Protein AF-0000000076683468 (afdb_homodimer)

InterPro domains:
  IPR004360 Glyoxalase/fosfomycin resistance/dioxygenase domain [PF00903] (12-137)
  IPR029068 Glyoxalase/Bleomycin resistance protein/Dihydroxybiphenyl dioxygenase [G3DSA:3.10.180.10] (2-140)
  IPR029068 Glyoxalase/Bleomycin resistance protein/Dihydroxybiphenyl dioxygenase [SSF54593] (5-138)

Radius of gyration: 19.58 Å; Cα contacts (8 Å, |Δi|>4): 600; chains: 2; bounding box: 45×67×46 Å

pLDDT: mean 93.03, std 8.89, range [60.34, 98.81]

Sequence (28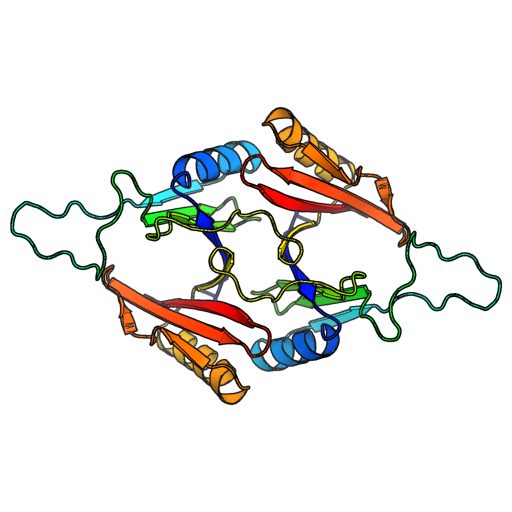0 aa):
MAKVFFPYISFRGNGRKAFAYYQSIFGGELHLQDYPEVGEGQESPFPFTPPEGALAHGLLDAGWIRITGGDGIGESLPSLESEVYSFMIQCETVAEAEELIAKFLQSGSSVKMPFMKAPWGSHYGQILDPFGIMWAFHAEMAKVFFPYISFRGNGRKAFAYYQSIFGGELHLQDYPEVGEGQESPFPFTPPEGALAHGLLDAGWIRITGGDGIGESLPSLESEVYSFMIQCETVAEAEELIAKFLQSGSSVKMPFMKAPWGSHYGQILDPFGIMWAFHAE

Nearest PDB structures (foldseek):
  2rbb-assembly1_B  TM=7.177E-01  e=6.994E-06  Paraburkholderia phytofirmans PsJN
  3bqx-assembly1_A-2  TM=6.951E-01  e=5.820E-06  Fulvimarina pelagi HTCC2506
  3e5d-assembly1_A-2  TM=7.087E-01  e=6.188E-06  Listeria monocytogenes serotype 4b str. F2365
  2p25-assembly1_A-2  TM=7.223E-01  e=1.693E-04  Enterococcus faecalis V583
  5umq-assembly1_A  TM=5.551E-01  e=2.241E-05  Streptomyces sp. CB03234

Foldseek 3Di:
DDDDDADEDAAAQCVVVVVVLVCQQLPADKDWDQQDDADDPGDGPDPADAPPNWTPKMWGPNPVHIYMYTHDRDNDDDAPADPPDAEEDEDAAPVVQVVSVVSQVVSPKDWPFDFDQDPVGWTKGWIAHPRNHIYMYTYD/DDDDDADEDAAAQCVVVVVVLVCQLLPADKDWDQQDDADDPGDGPDPADADPNWTPKMWGPNPVHIYMYTHDRDNDDDAPADPPDAEEDEDAAPVVQVVSVVSQVVSPKDWPFDFDQDPVGWTKTWIAHPRNHIYMYTYD

Secondary structure (DSSP, 8-state):
---EEEEEEEESS-HHHHHHHHHHHH-SEEEEEEPPP--TTPPPSSSS-PPTT-EEEEEEE-SS-EEEEEE-SSTTPPPS--SSEEEEEEESSHHHHHHHHHHHHHTT-EEEEEEEE-TTSSEEEEEE-TTS-EEEEEE-/---EEEEEEEESS-HHHHHHHHHHHH-SEEEEEEPPP--TTPPPSSSS-PPTT-EEEEEEE-SS-EEEEEE-S-TTPPPS--SSEEEEEEESSHHHHHHHHHHHHHTT-EEEEEEEE-TTSSEEEEEE-TTS-EEEEEE-

Structure (mmCIF, N/CA/C/O backbone):
data_AF-0000000076683468-model_v1
#
loop_
_entity.id
_entity.type
_entity.pdbx_description
1 polymer 'Glyoxalase/fosfomycin resistance/dioxygenase domain-containing protein'
#
loop_
_atom_site.group_PDB
_atom_site.id
_atom_site.type_symbol
_atom_site.label_atom_id
_atom_site.label_alt_id
_atom_site.label_comp_id
_atom_site.label_asym_id
_atom_site.label_entity_id
_atom_site.label_seq_id
_atom_site.pdbx_PDB_ins_code
_atom_site.Cartn_x
_atom_site.Cartn_y
_atom_site.Cartn_z
_atom_site.occupancy
_atom_site.B_iso_or_equiv
_atom_site.auth_seq_id
_atom_site.auth_comp_id
_atom_site.auth_asym_id
_atom_site.auth_atom_id
_atom_site.pdbx_PDB_model_num
ATOM 1 N N . MET A 1 1 ? 6.094 -2.945 -21.469 1 60.34 1 MET A N 1
ATOM 2 C CA .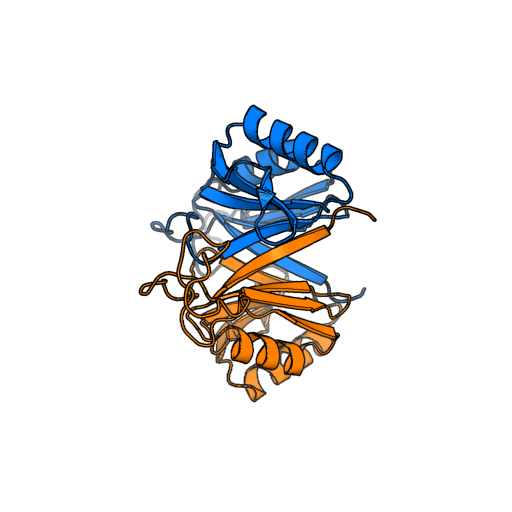 MET A 1 1 ? 5.371 -2.051 -20.578 1 60.34 1 MET A CA 1
ATOM 3 C C . MET A 1 1 ? 6.254 -1.627 -19.406 1 60.34 1 MET A C 1
ATOM 5 O O . MET A 1 1 ? 7.227 -2.309 -19.078 1 60.34 1 MET A O 1
ATOM 9 N N . ALA A 1 2 ? 6.059 -0.356 -18.859 1 81.31 2 ALA A N 1
ATOM 10 C CA . ALA A 1 2 ? 6.844 0.216 -17.766 1 81.31 2 ALA A CA 1
ATOM 11 C C . ALA A 1 2 ? 6.504 -0.451 -16.438 1 81.31 2 ALA A C 1
ATOM 13 O O . ALA A 1 2 ? 5.445 -1.07 -16.297 1 81.31 2 ALA A O 1
ATOM 14 N N . LYS A 1 3 ? 7.441 -0.639 -15.508 1 94.12 3 LYS A N 1
ATOM 15 C CA . LYS A 1 3 ? 7.215 -1.149 -14.156 1 94.12 3 LYS A CA 1
ATOM 16 C C . LYS A 1 3 ? 6.082 -0.398 -13.469 1 94.12 3 LYS A C 1
ATOM 18 O O . LYS A 1 3 ? 5.953 0.819 -13.617 1 94.12 3 LYS A O 1
ATOM 23 N N . VAL A 1 4 ? 5.262 -1.18 -12.805 1 95.5 4 VAL A N 1
ATOM 24 C CA . VAL A 1 4 ? 4.168 -0.566 -12.055 1 95.5 4 VAL A CA 1
ATOM 25 C C . VAL A 1 4 ? 4.219 -1.023 -10.602 1 95.5 4 VAL A C 1
ATOM 27 O O . VAL A 1 4 ? 4.617 -2.156 -10.312 1 95.5 4 VAL A O 1
ATOM 30 N N . PHE A 1 5 ? 3.859 -0.135 -9.727 1 97.56 5 PHE A N 1
ATOM 31 C CA . PHE A 1 5 ? 3.898 -0.34 -8.281 1 97.56 5 PHE A CA 1
ATOM 32 C C . PHE A 1 5 ? 2.508 -0.192 -7.676 1 97.56 5 PHE A C 1
ATOM 34 O O . PHE A 1 5 ? 1.803 0.778 -7.957 1 97.56 5 PHE A O 1
ATOM 41 N N . PHE A 1 6 ? 2.068 -1.197 -6.891 1 98.12 6 PHE A N 1
ATOM 42 C CA . PHE A 1 6 ? 0.775 -1.11 -6.227 1 98.12 6 PHE A CA 1
ATOM 43 C C . PHE A 1 6 ? 0.747 -1.987 -4.98 1 98.12 6 PHE A C 1
ATOM 45 O O . PHE A 1 6 ? 1.604 -2.855 -4.805 1 98.12 6 PHE A O 1
ATOM 52 N N . PRO A 1 7 ? -0.165 -1.782 -4.059 1 98.62 7 PRO A N 1
ATOM 53 C CA . PRO A 1 7 ? -0.268 -2.637 -2.875 1 98.62 7 PRO A CA 1
ATOM 54 C C . PRO A 1 7 ? -0.808 -4.027 -3.197 1 98.62 7 PRO A C 1
ATOM 56 O O . PRO A 1 7 ? -1.453 -4.219 -4.23 1 98.62 7 PRO A O 1
ATOM 59 N N . TYR A 1 8 ? -0.516 -4.895 -2.305 1 98.5 8 TYR A N 1
ATOM 60 C CA . TYR A 1 8 ? -1.101 -6.23 -2.297 1 98.5 8 TYR A CA 1
ATOM 61 C C . TYR A 1 8 ? -1.64 -6.578 -0.915 1 98.5 8 TYR A C 1
ATOM 63 O O . TYR A 1 8 ? -0.888 -6.609 0.062 1 98.5 8 TYR A O 1
ATOM 71 N N . ILE A 1 9 ? -2.904 -6.875 -0.835 1 98.25 9 ILE A N 1
ATOM 72 C CA . ILE A 1 9 ? -3.57 -7.129 0.436 1 98.25 9 ILE A CA 1
ATOM 73 C C . ILE A 1 9 ? -3.971 -8.602 0.521 1 98.25 9 ILE A C 1
ATOM 75 O O . ILE A 1 9 ? -4.566 -9.141 -0.412 1 98.25 9 ILE A O 1
ATOM 79 N N . SER A 1 10 ? -3.57 -9.219 1.597 1 96.69 10 SER A N 1
ATOM 80 C CA . SER A 1 10 ? -4.051 -10.57 1.885 1 96.69 10 SER A CA 1
ATOM 81 C C . SER A 1 10 ? -5.301 -10.539 2.754 1 96.69 10 SER A C 1
ATOM 83 O O . SER A 1 10 ? -5.219 -10.32 3.965 1 96.69 10 SER A O 1
ATOM 85 N N . PHE A 1 11 ? -6.422 -10.789 2.189 1 96.38 11 PHE A N 1
ATOM 86 C CA . PHE A 1 11 ? -7.699 -10.742 2.885 1 96.38 11 PHE A CA 1
ATOM 87 C C . PHE A 1 11 ? -7.961 -12.047 3.625 1 96.38 11 PHE A C 1
ATOM 89 O O . PHE A 1 11 ? -7.324 -13.062 3.344 1 96.38 11 PHE A O 1
ATOM 96 N N . ARG A 1 12 ? -8.891 -12 4.582 1 91.69 12 ARG A N 1
ATOM 97 C CA . ARG A 1 12 ? -9.227 -13.156 5.402 1 91.69 12 ARG A CA 1
ATOM 98 C C . ARG A 1 12 ? -10.484 -13.852 4.883 1 91.69 12 ARG A C 1
ATOM 100 O O . ARG A 1 12 ? -11.461 -13.992 5.613 1 91.69 12 ARG A O 1
ATOM 107 N N . GLY A 1 13 ? -10.383 -14.188 3.65 1 92.44 13 GLY A N 1
ATOM 108 C CA . GLY A 1 13 ? -11.461 -14.977 3.072 1 92.44 13 GLY A CA 1
ATOM 109 C C . GLY A 1 13 ? -12.57 -14.125 2.482 1 92.44 13 GLY A C 1
ATOM 110 O O . GLY A 1 13 ? -13.555 -14.648 1.954 1 92.44 13 GLY A O 1
ATOM 111 N N . ASN A 1 14 ? -12.422 -12.844 2.521 1 94.69 14 ASN A N 1
ATOM 112 C CA . ASN A 1 14 ? -13.477 -11.953 2.045 1 94.69 14 ASN A CA 1
ATOM 113 C C . ASN A 1 14 ? -12.961 -11.008 0.964 1 94.69 14 ASN A C 1
ATOM 115 O O . ASN A 1 14 ? -13.469 -9.891 0.819 1 94.69 14 ASN A O 1
ATOM 119 N N . GLY A 1 15 ? -11.953 -11.453 0.214 1 97.25 15 GLY A N 1
ATOM 120 C CA . GLY A 1 15 ? -11.359 -10.633 -0.832 1 97.25 15 GLY A CA 1
ATOM 121 C C . GLY A 1 15 ? -12.352 -10.227 -1.906 1 97.25 15 GLY A C 1
ATOM 122 O O . GLY A 1 15 ? -12.352 -9.078 -2.352 1 97.25 15 GLY A O 1
ATOM 123 N N . ARG A 1 16 ? -13.219 -11.141 -2.289 1 97.69 16 ARG A N 1
ATOM 124 C CA . ARG A 1 16 ? -14.203 -10.852 -3.33 1 97.69 16 ARG A CA 1
ATOM 125 C C . ARG A 1 16 ? -15.133 -9.719 -2.91 1 97.69 16 ARG A C 1
ATOM 127 O O . ARG A 1 16 ? -15.406 -8.805 -3.695 1 97.69 16 ARG A O 1
ATOM 134 N N . LYS A 1 17 ? -15.57 -9.82 -1.71 1 97.94 17 LYS A N 1
ATOM 135 C CA . LYS A 1 17 ? -16.438 -8.773 -1.168 1 97.94 17 LYS A CA 1
ATOM 136 C C . LYS A 1 17 ? -15.695 -7.438 -1.104 1 97.94 17 LYS A C 1
ATOM 138 O O . LYS A 1 17 ? -16.266 -6.398 -1.438 1 97.94 17 LYS A O 1
ATOM 143 N N . ALA A 1 18 ? -14.5 -7.484 -0.691 1 98.5 18 ALA A N 1
ATOM 144 C CA . ALA A 1 18 ? -13.703 -6.27 -0.573 1 98.5 18 ALA A CA 1
ATOM 145 C C . ALA A 1 18 ? -13.516 -5.598 -1.931 1 98.5 18 ALA A C 1
ATOM 147 O O . ALA A 1 18 ? -13.688 -4.379 -2.055 1 98.5 18 ALA A O 1
ATOM 148 N N . PHE A 1 19 ? -13.211 -6.379 -2.945 1 98.75 19 PHE A N 1
ATOM 149 C CA . PHE A 1 19 ? -12.977 -5.805 -4.266 1 98.75 19 PHE A CA 1
ATOM 150 C C . PHE A 1 19 ? -14.266 -5.238 -4.848 1 98.75 19 PHE A C 1
ATOM 152 O O . PHE A 1 19 ? -14.258 -4.203 -5.512 1 98.75 19 PHE A O 1
ATOM 159 N N . ALA A 1 20 ? -15.328 -5.91 -4.617 1 98.69 20 ALA A N 1
ATOM 160 C CA . ALA A 1 20 ? -16.609 -5.363 -5.055 1 98.69 20 ALA A CA 1
ATOM 161 C C . ALA A 1 20 ? -16.906 -4.031 -4.367 1 98.69 20 ALA A C 1
ATOM 163 O O . ALA A 1 20 ? -17.391 -3.09 -5.004 1 98.69 20 ALA A O 1
ATOM 164 N N . TYR A 1 21 ? -16.641 -4.016 -3.105 1 98.75 21 TYR A N 1
ATOM 165 C CA . TYR A 1 21 ? -16.766 -2.785 -2.332 1 98.75 21 TYR A CA 1
ATOM 166 C C . TYR A 1 21 ? -15.914 -1.67 -2.936 1 98.75 21 TYR A C 1
ATOM 168 O O . TYR A 1 21 ? -16.422 -0.578 -3.209 1 98.75 21 TYR A O 1
ATOM 176 N N . TYR A 1 22 ? -14.664 -1.899 -3.207 1 98.75 22 TYR A N 1
ATOM 177 C CA . TYR A 1 22 ? -13.766 -0.88 -3.742 1 98.75 22 TYR A CA 1
ATOM 178 C C . TYR A 1 22 ? -14.195 -0.46 -5.145 1 98.75 22 TYR A C 1
ATOM 180 O O . TYR A 1 22 ? -14.094 0.715 -5.504 1 98.75 22 TYR A O 1
ATOM 188 N N . GLN A 1 23 ? -14.625 -1.395 -5.934 1 98.81 23 GLN A N 1
ATOM 189 C CA . GLN A 1 23 ? -15.109 -1.042 -7.266 1 98.81 23 GLN A CA 1
ATOM 190 C C . GLN A 1 23 ? -16.312 -0.103 -7.188 1 98.81 23 GLN A C 1
ATOM 192 O O . GLN A 1 23 ? -16.453 0.792 -8.023 1 98.81 23 GLN A O 1
ATOM 197 N N . SER A 1 24 ? -17.156 -0.373 -6.25 1 98.56 24 SER A N 1
ATOM 198 C CA . SER A 1 24 ? -18.312 0.489 -6.094 1 98.56 24 SER A CA 1
ATOM 199 C C . SER A 1 24 ? -17.906 1.92 -5.762 1 98.56 24 SER A C 1
ATOM 201 O O . SER A 1 24 ? -18.641 2.867 -6.066 1 98.56 24 SER A O 1
ATOM 203 N N . ILE A 1 25 ? -16.781 2.127 -5.199 1 98.38 25 ILE A N 1
ATOM 204 C CA . ILE A 1 25 ? -16.297 3.439 -4.773 1 98.38 25 ILE A CA 1
ATOM 205 C C . ILE A 1 25 ? -15.5 4.09 -5.895 1 98.38 25 ILE A C 1
ATOM 207 O O . ILE A 1 25 ? -15.711 5.258 -6.227 1 98.38 25 ILE A O 1
ATOM 211 N N . PHE A 1 26 ? -14.602 3.295 -6.449 1 98.06 26 PHE A N 1
ATOM 212 C CA . PHE A 1 26 ? -13.594 3.881 -7.328 1 98.06 26 PHE A CA 1
ATOM 213 C C . PHE A 1 26 ? -13.969 3.676 -8.789 1 98.06 26 PHE A C 1
ATOM 215 O O . PHE A 1 26 ? -13.406 4.324 -9.68 1 98.06 26 PHE A O 1
ATOM 222 N N . GLY A 1 27 ? -14.922 2.764 -9.023 1 98.19 27 GLY A N 1
ATOM 223 C CA . GLY A 1 27 ? -15.164 2.334 -10.391 1 98.19 27 GLY A CA 1
ATOM 224 C C . GLY A 1 27 ? -14.008 1.54 -10.977 1 98.19 27 GLY A C 1
ATOM 225 O O . GLY A 1 27 ? -13.273 0.868 -10.25 1 98.19 27 GLY A O 1
ATOM 226 N N . GLY A 1 28 ? -13.953 1.471 -12.344 1 98.19 28 GLY A N 1
ATOM 227 C CA . GLY A 1 28 ? -12.836 0.827 -13.023 1 98.19 28 GLY A CA 1
ATOM 228 C C . GLY A 1 28 ? -13.117 -0.617 -13.398 1 98.19 28 GLY A C 1
ATOM 229 O O . GLY A 1 28 ? -14.258 -1.078 -13.297 1 98.19 28 GLY A O 1
ATOM 230 N N . GLU A 1 29 ? -12.008 -1.245 -13.82 1 98.62 29 GLU A N 1
ATOM 231 C CA . GLU A 1 29 ? -12.078 -2.635 -14.258 1 98.62 29 GLU A CA 1
ATOM 232 C C . GLU A 1 29 ? -11.617 -3.586 -13.156 1 98.62 29 GLU A C 1
ATOM 234 O O . GLU A 1 29 ? -10.562 -3.375 -12.547 1 98.62 29 GLU A O 1
ATOM 239 N N . LEU A 1 30 ? -12.422 -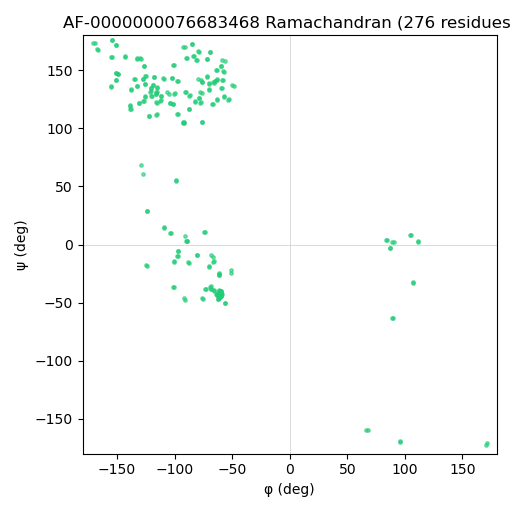4.617 -12.883 1 98.69 30 LEU A N 1
ATOM 240 C CA . LEU A 1 30 ? -12.133 -5.609 -11.852 1 98.69 30 LEU A CA 1
ATOM 241 C C . LEU A 1 30 ? -11.844 -6.973 -12.477 1 98.69 30 LEU A C 1
ATOM 243 O O . LEU A 1 30 ? -12.633 -7.477 -13.273 1 98.69 30 LEU A O 1
ATOM 247 N N . HIS A 1 31 ? -10.703 -7.484 -12.156 1 98.31 31 HIS A N 1
ATOM 248 C CA . HIS A 1 31 ? -10.312 -8.828 -12.547 1 98.31 31 HIS A CA 1
ATOM 249 C C . HIS A 1 31 ? -10.141 -9.734 -11.336 1 98.31 31 HIS A C 1
ATOM 251 O O . HIS A 1 31 ? -9.367 -9.422 -10.422 1 98.31 31 HIS A O 1
ATOM 257 N N . LEU A 1 32 ? -10.883 -10.812 -11.297 1 97.94 32 LEU A N 1
ATOM 258 C CA . LEU A 1 32 ? -10.789 -11.797 -10.219 1 97.94 32 LEU A CA 1
ATOM 259 C C . LEU A 1 32 ? -10.367 -13.156 -10.766 1 97.94 32 LEU A C 1
ATOM 261 O O . LEU A 1 32 ? -10.82 -13.57 -11.828 1 97.94 32 LEU A O 1
ATOM 265 N N . GLN A 1 33 ? -9.516 -13.742 -10.078 1 95.25 33 GLN A N 1
ATOM 266 C CA . GLN A 1 33 ? -9.055 -15.078 -10.43 1 95.25 33 GLN A CA 1
ATOM 267 C C . GLN A 1 33 ? -9.219 -16.047 -9.25 1 95.25 33 GLN A C 1
ATOM 269 O O . GLN A 1 33 ? -8.727 -15.773 -8.156 1 95.25 33 GLN A O 1
ATOM 274 N N . ASP A 1 34 ? -9.867 -17.125 -9.523 1 91.81 34 ASP A N 1
ATOM 275 C CA . ASP A 1 34 ? -10.039 -18.156 -8.508 1 91.81 34 ASP A CA 1
ATOM 276 C C . ASP A 1 34 ? -8.883 -19.156 -8.555 1 91.81 34 ASP A C 1
ATOM 278 O O . ASP A 1 34 ? -8.148 -19.219 -9.539 1 91.81 34 ASP A O 1
ATOM 282 N N . TYR A 1 35 ? -8.758 -19.828 -7.457 1 87.69 35 TYR A N 1
ATOM 283 C CA . TYR A 1 35 ? -7.859 -20.984 -7.508 1 87.69 35 TYR A CA 1
ATOM 284 C C . TYR A 1 35 ? -8.391 -22.047 -8.461 1 87.69 35 TYR A C 1
ATOM 286 O O . TYR A 1 35 ? -9.602 -22.25 -8.555 1 87.69 35 TYR A O 1
ATOM 294 N N . PRO A 1 36 ? -7.449 -22.625 -9.18 1 81.69 36 PRO A N 1
ATOM 295 C CA . PRO A 1 36 ? -7.934 -23.703 -10.055 1 81.69 36 PRO A CA 1
ATOM 296 C C . PRO A 1 36 ? -8.531 -24.875 -9.281 1 81.69 36 PRO A C 1
ATOM 298 O O . PRO A 1 36 ? -8.109 -25.156 -8.156 1 81.69 36 PRO A O 1
ATOM 301 N N . GLU A 1 37 ? -9.617 -25.375 -9.898 1 77.5 37 GLU A N 1
ATOM 302 C CA . GLU A 1 37 ? -10.195 -26.578 -9.32 1 77.5 37 GLU A CA 1
ATOM 303 C C . GLU A 1 37 ? -9.25 -27.766 -9.469 1 77.5 37 GLU A C 1
ATOM 305 O O . GLU A 1 37 ? -8.602 -27.938 -10.5 1 77.5 37 GLU A O 1
ATOM 310 N N . VAL A 1 38 ? -8.875 -28.344 -8.289 1 71.38 38 VAL A N 1
ATOM 311 C CA . VAL A 1 38 ? -8.055 -29.547 -8.336 1 71.38 38 VAL A CA 1
ATOM 312 C C . VAL A 1 38 ? -8.945 -30.781 -8.312 1 71.38 38 VAL A C 1
ATOM 314 O O . VAL A 1 38 ? -9.719 -30.984 -7.375 1 71.38 38 VAL A O 1
ATOM 317 N N . GLY A 1 39 ? -9.055 -31.375 -9.508 1 67.25 39 GLY A N 1
ATOM 318 C CA . GLY A 1 39 ? -9.859 -32.594 -9.633 1 67.25 39 GLY A CA 1
ATOM 319 C C . GLY A 1 39 ? -9.406 -33.688 -8.703 1 67.25 39 GLY A C 1
ATOM 320 O O . GLY A 1 39 ? -8.32 -33.625 -8.125 1 67.25 39 GLY A O 1
ATOM 321 N N . GLU A 1 40 ? -10.359 -34.625 -8.438 1 69.38 40 GLU A N 1
ATOM 322 C CA . GLU A 1 40 ? -10.047 -35.812 -7.648 1 69.38 40 GLU A CA 1
ATOM 323 C C . GLU A 1 40 ? -8.844 -36.562 -8.227 1 69.38 40 GLU A C 1
ATOM 325 O O . GLU A 1 40 ? -8.797 -36.844 -9.422 1 69.38 40 GLU A O 1
ATOM 330 N N . GLY A 1 41 ? -7.781 -36.781 -7.355 1 70.88 41 GLY A N 1
ATOM 331 C CA . GLY A 1 41 ? -6.613 -37.531 -7.766 1 70.88 41 GLY A CA 1
ATOM 332 C C . GLY A 1 41 ? -5.551 -36.688 -8.43 1 70.88 41 GLY A C 1
ATOM 333 O O . GLY A 1 41 ? -4.484 -37.188 -8.797 1 70.88 41 GLY A O 1
ATOM 334 N N . GLN A 1 42 ? -5.824 -35.406 -8.617 1 72.31 42 GLN A N 1
ATOM 335 C CA . GLN A 1 42 ? -4.855 -34.562 -9.273 1 72.31 42 GLN A CA 1
ATOM 336 C C . GLN A 1 42 ? -4.016 -33.781 -8.25 1 72.31 42 GLN A C 1
ATOM 338 O O . GLN A 1 42 ? -4.477 -33.531 -7.137 1 72.31 42 GLN A O 1
ATOM 343 N N . GLU A 1 43 ? -2.787 -33.688 -8.57 1 75.88 43 GLU A N 1
ATOM 344 C CA . GLU A 1 43 ? -1.898 -32.906 -7.695 1 75.88 43 GLU A CA 1
ATOM 345 C C . GLU A 1 43 ? -2.094 -31.422 -7.875 1 75.88 43 GLU A C 1
ATOM 347 O O 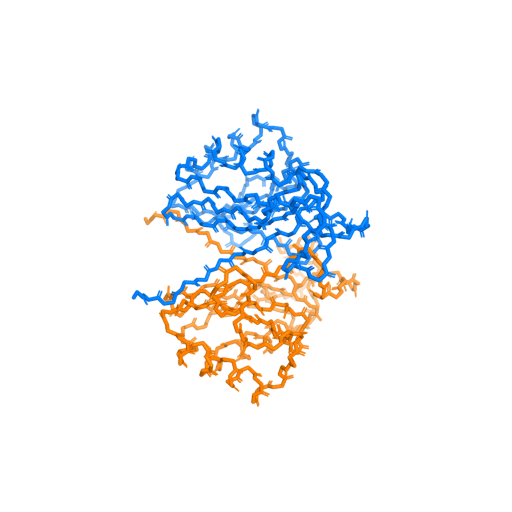. GLU A 1 43 ? -2.275 -30.938 -9 1 75.88 43 GLU A O 1
ATOM 352 N N . SER A 1 44 ? -2.26 -30.781 -6.734 1 74.56 44 SER A N 1
ATOM 353 C CA . SER A 1 44 ? -2.383 -29.328 -6.777 1 74.56 44 SER A CA 1
ATOM 354 C C . SER A 1 44 ? -1.059 -28.672 -7.156 1 74.56 44 SER A C 1
ATOM 356 O O . SER A 1 44 ? 0.002 -29.094 -6.688 1 74.56 44 SER A O 1
ATOM 358 N N . PRO A 1 45 ? -1.148 -27.75 -8.078 1 76.94 45 PRO A N 1
ATOM 359 C CA . PRO A 1 45 ? 0.072 -27 -8.398 1 76.94 45 PRO A CA 1
ATOM 360 C C . PRO A 1 45 ? 0.553 -26.125 -7.246 1 76.94 45 PRO A C 1
ATOM 362 O O . PRO A 1 45 ? 1.684 -25.641 -7.273 1 76.94 45 PRO A O 1
ATOM 365 N N . PHE A 1 46 ? -0.329 -26.047 -6.301 1 78.81 46 PHE A N 1
ATOM 366 C CA . PHE A 1 46 ? 0.015 -25.219 -5.152 1 78.81 46 PHE A CA 1
ATOM 367 C C . PHE A 1 46 ? 0.456 -26.078 -3.975 1 78.81 46 PHE A C 1
ATOM 369 O O . PHE A 1 46 ? -0.051 -27.188 -3.783 1 78.81 46 PHE A O 1
ATOM 376 N N . PRO A 1 47 ? 1.475 -25.484 -3.271 1 76.19 47 PRO A N 1
ATOM 377 C CA . PRO A 1 47 ? 1.943 -26.25 -2.113 1 76.19 47 PRO A CA 1
ATOM 378 C C . PRO A 1 47 ? 0.967 -26.203 -0.94 1 76.19 47 PRO A C 1
ATOM 380 O O . PRO A 1 47 ? 1.34 -26.516 0.191 1 76.19 47 PRO A O 1
ATOM 383 N N . PHE A 1 48 ? -0.276 -25.688 -1.164 1 76.5 48 PHE A N 1
ATOM 384 C CA . PHE A 1 48 ? -1.318 -25.594 -0.148 1 76.5 48 PHE A CA 1
ATOM 385 C C . PHE A 1 48 ? -2.688 -25.875 -0.754 1 76.5 48 PHE A C 1
ATOM 387 O O . PHE A 1 48 ? -2.836 -25.922 -1.978 1 76.5 48 PHE A O 1
ATOM 394 N N . THR A 1 49 ? -3.613 -26.203 0.174 1 78.38 49 THR A N 1
ATOM 395 C CA . THR A 1 49 ? -5.004 -26.328 -0.256 1 78.38 49 THR A CA 1
ATOM 396 C C . THR A 1 49 ? -5.773 -25.047 0.036 1 78.38 49 THR A C 1
ATOM 398 O O . THR A 1 49 ? -5.969 -24.688 1.198 1 78.38 49 THR A O 1
ATOM 401 N N . PRO A 1 50 ? -6.113 -24.453 -1.017 1 81.06 50 PRO A N 1
ATOM 402 C CA . PRO A 1 50 ? -6.883 -23.219 -0.775 1 81.06 50 PRO A CA 1
ATOM 403 C C . PRO A 1 50 ? -8.25 -23.5 -0.159 1 81.06 50 PRO A C 1
ATOM 405 O O . PRO A 1 50 ? -8.891 -24.5 -0.49 1 81.06 50 PRO A O 1
ATOM 408 N N . PRO A 1 51 ? -8.609 -22.641 0.774 1 81.81 51 PRO A N 1
ATOM 409 C CA . PRO A 1 51 ? -9.977 -22.781 1.275 1 81.81 51 PRO A CA 1
ATOM 410 C C . PRO A 1 51 ? -11.023 -22.656 0.169 1 81.81 51 PRO A C 1
ATOM 412 O O . PRO A 1 51 ? -10.789 -22 -0.841 1 81.81 51 PRO A O 1
ATOM 415 N N . GLU A 1 52 ? -12.047 -23.344 0.413 1 82.56 52 GLU A N 1
ATOM 416 C CA . GLU A 1 52 ? -13.133 -23.281 -0.562 1 82.56 52 GLU A CA 1
ATOM 417 C C . GLU A 1 52 ? -13.602 -21.844 -0.766 1 82.56 52 GLU A C 1
ATOM 419 O O . GLU A 1 52 ? -13.836 -21.125 0.203 1 82.56 52 GLU A O 1
ATOM 424 N N . GLY A 1 53 ? -13.641 -21.406 -2.047 1 88.25 53 GLY A N 1
ATOM 425 C CA . GLY A 1 53 ? -14.18 -20.094 -2.371 1 88.25 53 GLY A CA 1
ATOM 426 C C . GLY A 1 53 ? -13.172 -18.969 -2.207 1 88.25 53 GLY A C 1
ATOM 427 O O . GLY A 1 53 ? -13.484 -17.812 -2.457 1 88.25 53 GLY A O 1
ATOM 428 N N . ALA A 1 54 ? -11.969 -19.406 -1.875 1 92 54 ALA A N 1
ATOM 429 C CA . ALA A 1 54 ? -10.945 -18.391 -1.658 1 92 54 ALA A CA 1
ATOM 430 C C . ALA A 1 54 ? -10.555 -17.719 -2.971 1 92 54 ALA A C 1
ATOM 432 O O . ALA A 1 54 ? -10.43 -18.375 -4.004 1 92 54 ALA A O 1
ATOM 433 N N . LEU A 1 55 ? -10.406 -16.453 -2.908 1 95.5 55 LEU A N 1
ATOM 434 C CA . LEU A 1 55 ? -9.93 -15.664 -4.043 1 95.5 55 LEU A CA 1
ATOM 435 C C . LEU A 1 55 ? -8.422 -15.805 -4.203 1 95.5 55 LEU A C 1
ATOM 437 O O . LEU A 1 55 ? -7.664 -15.5 -3.277 1 95.5 55 LEU A O 1
ATOM 441 N N . ALA A 1 56 ? -8 -16.25 -5.367 1 94.12 56 ALA A N 1
ATOM 442 C CA . ALA A 1 56 ? -6.57 -16.422 -5.617 1 94.12 56 ALA A CA 1
ATOM 443 C C . ALA A 1 56 ? -5.902 -15.062 -5.867 1 94.12 56 ALA A C 1
ATOM 445 O O . ALA A 1 56 ? -4.828 -14.789 -5.324 1 94.12 56 ALA A O 1
ATOM 446 N N . HIS A 1 57 ? -6.555 -14.281 -6.707 1 96.62 57 HIS A N 1
ATOM 447 C CA . HIS A 1 57 ? -6 -12.977 -7.051 1 96.62 57 HIS A CA 1
ATOM 448 C C . HIS A 1 57 ? -7.098 -12.008 -7.492 1 96.62 57 HIS A C 1
ATOM 450 O O . HIS A 1 57 ? -7.992 -12.391 -8.25 1 96.62 57 HIS A O 1
ATOM 456 N N . GLY A 1 58 ? -7.016 -10.836 -7.012 1 98.31 58 GLY A N 1
ATOM 457 C CA . GLY A 1 58 ? -7.863 -9.734 -7.453 1 98.31 58 GLY A CA 1
ATOM 458 C C . GLY A 1 58 ? -7.082 -8.5 -7.852 1 98.31 58 GLY A C 1
ATOM 459 O O . GLY A 1 58 ? -6.07 -8.172 -7.227 1 98.31 58 GLY A O 1
ATOM 460 N N . LEU A 1 59 ? -7.559 -7.844 -8.875 1 98.38 59 LEU A N 1
ATOM 461 C CA . LEU A 1 59 ? -6.988 -6.59 -9.352 1 98.38 59 LEU A CA 1
ATOM 462 C C . LEU A 1 59 ? -8.086 -5.602 -9.734 1 98.38 59 LEU A C 1
ATOM 464 O O . LEU A 1 59 ? -8.914 -5.895 -10.602 1 98.38 59 LEU A O 1
ATOM 468 N N . LEU A 1 60 ? -8.172 -4.512 -9.07 1 98.75 60 LEU A N 1
ATOM 469 C CA . LEU A 1 60 ? -9.016 -3.389 -9.461 1 98.75 60 LEU A CA 1
ATOM 470 C C . LEU A 1 60 ? -8.18 -2.26 -10.055 1 98.75 60 LEU A C 1
ATOM 472 O O . LEU A 1 60 ? -7.27 -1.748 -9.398 1 98.75 60 LEU A O 1
ATOM 476 N N . ASP A 1 61 ? -8.484 -1.883 -11.273 1 98.19 61 ASP A N 1
ATOM 477 C CA . ASP A 1 61 ? -7.785 -0.794 -11.945 1 98.19 61 ASP A CA 1
ATOM 478 C C . ASP A 1 61 ? -8.758 0.302 -12.375 1 98.19 61 ASP A C 1
ATOM 480 O O . ASP A 1 61 ? -9.547 0.113 -13.305 1 98.19 61 ASP A O 1
ATOM 484 N N . ALA A 1 62 ? -8.664 1.414 -11.734 1 97.38 62 ALA A N 1
ATOM 485 C CA . ALA A 1 62 ? -9.523 2.551 -12.07 1 97.38 62 ALA A CA 1
ATOM 486 C C . ALA A 1 62 ? -8.711 3.664 -12.734 1 97.38 62 ALA A C 1
ATOM 488 O O . ALA A 1 62 ? -9.18 4.805 -12.82 1 97.38 62 ALA A O 1
ATOM 489 N N . GLY A 1 63 ? -7.484 3.367 -13.18 1 94.75 63 GLY A N 1
ATOM 490 C CA . GLY A 1 63 ? -6.605 4.344 -13.805 1 94.75 63 GLY A CA 1
ATOM 491 C C . GLY A 1 63 ? -5.727 5.078 -12.805 1 94.75 63 GLY A C 1
ATOM 492 O O . GLY A 1 63 ? -4.512 4.887 -12.789 1 94.75 63 GLY A O 1
ATOM 493 N N . TRP A 1 64 ? -6.328 5.812 -11.922 1 94.5 64 TRP A N 1
ATOM 494 C CA . TRP A 1 64 ? -5.574 6.59 -10.945 1 94.5 64 TRP A CA 1
ATOM 495 C C . TRP A 1 64 ? -5.27 5.758 -9.703 1 94.5 64 TRP A C 1
ATOM 497 O O . TRP A 1 64 ? -4.402 6.117 -8.906 1 94.5 64 TRP A O 1
ATOM 507 N N . ILE A 1 65 ? -5.98 4.625 -9.539 1 96.75 65 ILE A N 1
ATOM 508 C CA . ILE A 1 65 ? -5.785 3.73 -8.398 1 96.75 65 ILE A CA 1
ATOM 509 C C . ILE A 1 65 ? -5.812 2.279 -8.875 1 96.75 65 ILE A C 1
ATOM 511 O O . ILE A 1 65 ? -6.641 1.909 -9.711 1 96.75 65 ILE A O 1
ATOM 515 N N . ARG A 1 66 ? -4.852 1.538 -8.391 1 97.88 66 ARG A N 1
ATOM 516 C CA . ARG A 1 66 ? -4.77 0.094 -8.586 1 97.88 66 ARG A CA 1
ATOM 517 C C . ARG A 1 66 ? -4.613 -0.628 -7.25 1 97.88 66 ARG A C 1
ATOM 519 O O . ARG A 1 66 ? -3.705 -0.321 -6.473 1 97.88 66 ARG A O 1
ATOM 526 N N . ILE A 1 67 ? -5.523 -1.575 -6.934 1 98.56 67 ILE A N 1
ATOM 527 C CA . ILE A 1 67 ? -5.504 -2.389 -5.723 1 98.56 67 ILE A CA 1
ATOM 528 C C . ILE A 1 67 ? -5.434 -3.867 -6.098 1 98.56 67 ILE A C 1
ATOM 530 O O . ILE A 1 67 ? -6.164 -4.328 -6.977 1 98.56 67 ILE A O 1
ATOM 534 N N . THR A 1 68 ? -4.559 -4.562 -5.492 1 98.69 68 THR A N 1
ATOM 535 C CA . THR A 1 68 ? -4.441 -5.996 -5.734 1 98.69 68 THR A CA 1
ATOM 536 C C . THR A 1 68 ? -4.43 -6.77 -4.418 1 98.69 68 THR A C 1
ATOM 538 O O . THR A 1 68 ? -4.195 -6.191 -3.354 1 98.69 68 THR A O 1
ATOM 541 N N . GLY A 1 69 ? -4.746 -8.039 -4.551 1 97.94 69 GLY A N 1
ATOM 542 C CA . GLY A 1 69 ? -4.762 -8.906 -3.385 1 97.94 69 GLY A CA 1
ATOM 543 C C . GLY A 1 69 ? -5.352 -10.273 -3.664 1 97.94 69 GLY A C 1
ATOM 544 O O . GLY A 1 69 ? -5.566 -10.641 -4.82 1 97.94 69 GLY A O 1
ATOM 545 N N . GLY A 1 70 ? -5.547 -10.977 -2.646 1 96.38 70 GLY A N 1
ATOM 546 C CA . GLY A 1 70 ? -6.168 -12.297 -2.6 1 96.38 70 GLY A CA 1
ATOM 547 C C . GLY A 1 70 ? -6.441 -12.773 -1.187 1 96.38 70 GLY A C 1
ATOM 548 O O . GLY A 1 70 ? -6.074 -12.109 -0.217 1 96.38 70 GLY A O 1
ATOM 549 N N . ASP A 1 71 ? -7.133 -13.898 -1.124 1 94.75 71 ASP A N 1
ATOM 550 C CA . ASP A 1 71 ? -7.371 -14.469 0.198 1 94.75 71 ASP A CA 1
ATOM 551 C C . ASP A 1 71 ? -6.168 -15.273 0.673 1 94.75 71 ASP A C 1
ATOM 553 O O . ASP A 1 71 ? -5.691 -16.172 -0.034 1 94.75 71 ASP A O 1
ATOM 557 N N . GLY A 1 72 ? -5.668 -14.906 1.784 1 88.5 72 GLY A N 1
ATOM 558 C CA . GLY A 1 72 ? -4.547 -15.633 2.355 1 88.5 72 GLY A CA 1
ATOM 559 C C . GLY A 1 72 ? -4.875 -17.078 2.697 1 88.5 72 GLY A C 1
ATOM 560 O O . GLY A 1 72 ? -6.051 -17.438 2.818 1 88.5 72 GLY A O 1
ATOM 561 N N . ILE A 1 73 ? -3.947 -18.016 2.658 1 77.62 73 ILE A N 1
ATOM 562 C CA . ILE A 1 73 ? -4.172 -19.438 2.824 1 77.62 73 ILE A CA 1
ATOM 563 C C . ILE A 1 73 ? -4.035 -19.812 4.297 1 77.62 73 ILE A C 1
ATOM 565 O O . ILE A 1 73 ? -4.613 -20.812 4.746 1 77.62 73 ILE A O 1
ATOM 569 N N . GLY A 1 74 ? -3.9 -18.984 5.203 1 70.12 74 GLY A N 1
ATOM 570 C CA . GLY A 1 74 ? -3.727 -19.344 6.605 1 70.12 74 GLY A CA 1
ATOM 571 C C . GLY A 1 74 ? -4.965 -19.078 7.445 1 70.12 74 GLY A C 1
ATOM 572 O O . GLY A 1 74 ? -5.781 -18.219 7.105 1 70.12 74 GLY A O 1
ATOM 573 N N . GLU A 1 75 ? -5.398 -20.109 8.273 1 62.47 75 GLU A N 1
ATOM 574 C CA . GLU A 1 75 ? -6.582 -20.016 9.117 1 62.47 75 GLU A CA 1
ATOM 575 C C . GLU A 1 75 ? -6.562 -18.75 9.977 1 62.47 75 GLU A C 1
ATOM 577 O O . GLU A 1 75 ? -7.613 -18.219 10.328 1 62.47 75 GLU A O 1
ATOM 582 N N . SER A 1 76 ? -5.379 -18.281 10.195 1 76.19 76 SER A N 1
ATOM 583 C CA . SER A 1 76 ? -5.398 -17.203 11.164 1 76.19 76 SER A CA 1
ATOM 584 C C . SER A 1 76 ? -4.652 -15.977 10.648 1 76.19 76 SER A C 1
ATOM 586 O O . SER A 1 76 ? -3.623 -15.586 11.203 1 76.19 76 SER A O 1
ATOM 588 N N . LEU A 1 77 ? -5.223 -15.422 9.703 1 81.38 77 LEU A N 1
ATOM 589 C CA . LEU A 1 77 ? -4.629 -14.148 9.312 1 81.38 77 LEU A CA 1
ATOM 590 C C . LEU A 1 77 ? -5.07 -13.031 10.25 1 81.38 77 LEU A C 1
ATOM 592 O O . LEU A 1 77 ? -6.223 -13 10.688 1 81.38 77 LEU A O 1
ATOM 596 N N . PRO A 1 78 ? -4.113 -12.156 10.516 1 87.75 78 PRO A N 1
ATOM 597 C CA . PRO A 1 78 ? -4.492 -11.031 11.367 1 87.75 78 PRO A CA 1
ATOM 598 C C . PRO A 1 78 ? -5.445 -10.062 10.672 1 87.75 78 PRO A C 1
ATOM 600 O O . PRO A 1 78 ? -5.664 -10.164 9.469 1 87.75 78 PRO A O 1
ATOM 603 N N . SER A 1 79 ? -6.012 -9.227 11.523 1 92.06 79 SER A N 1
ATOM 604 C CA . SER A 1 79 ? -6.848 -8.141 11.023 1 92.06 79 SER A CA 1
ATOM 605 C C . SER A 1 79 ? -6.059 -7.219 10.094 1 92.06 79 SER A C 1
ATOM 607 O O . SER A 1 79 ? -4.832 -7.121 10.203 1 92.06 79 SER A O 1
ATOM 609 N N . LEU A 1 80 ? -6.832 -6.578 9.203 1 96.75 80 LEU A N 1
ATOM 610 C CA . LEU A 1 80 ? -6.199 -5.598 8.328 1 96.75 80 LEU A CA 1
ATOM 611 C C . LEU A 1 80 ? -6.008 -4.266 9.047 1 96.75 80 LEU A C 1
ATOM 613 O O . LEU A 1 80 ? -5.336 -3.369 8.531 1 96.75 80 LEU A O 1
ATOM 617 N N . GLU A 1 81 ? -6.57 -4.117 10.203 1 96.31 81 GLU A N 1
ATOM 618 C CA . GLU A 1 81 ? -6.305 -2.916 10.992 1 96.31 81 GLU A CA 1
ATOM 619 C C . GLU A 1 81 ? -4.812 -2.775 11.297 1 96.31 81 GLU A C 1
ATOM 621 O O . GLU A 1 81 ? -4.156 -3.75 11.664 1 96.31 81 GLU A O 1
ATOM 626 N N . SER A 1 82 ? -4.34 -1.569 11.102 1 96.06 82 SER A N 1
ATOM 627 C CA . SER A 1 82 ? -2.902 -1.359 11.242 1 96.06 82 SER A CA 1
ATOM 628 C C . SER A 1 82 ? -2.596 0.048 11.742 1 96.06 82 SER A C 1
ATOM 630 O O . SER A 1 82 ? -3.256 1.011 11.352 1 96.06 82 SER A O 1
ATOM 632 N N . GLU A 1 83 ? -1.577 0.128 12.484 1 93.56 83 GLU A N 1
ATOM 633 C CA . GLU A 1 83 ? -1.078 1.422 12.938 1 93.56 83 GLU A CA 1
ATOM 634 C C . GLU A 1 83 ? 0.072 1.91 12.062 1 93.56 83 GLU A C 1
ATOM 636 O O . GLU A 1 83 ? 0.533 3.043 12.203 1 93.56 83 GLU A O 1
ATOM 641 N N . VAL A 1 84 ? 0.473 1.013 11.125 1 96.31 84 VAL A N 1
ATOM 642 C CA . VAL A 1 84 ? 1.706 1.387 10.438 1 96.31 84 VAL A CA 1
ATOM 643 C C . VAL A 1 84 ? 1.472 1.418 8.93 1 96.31 84 VAL A C 1
ATOM 645 O O . VAL A 1 84 ? 2.256 2.01 8.188 1 96.31 84 VAL A O 1
ATOM 648 N N . TYR A 1 85 ? 0.42 0.784 8.5 1 97.88 85 TYR A N 1
ATOM 649 C CA . TYR A 1 85 ? 0.087 0.809 7.078 1 97.88 85 TYR A CA 1
ATOM 650 C C . TYR A 1 85 ? -1.24 1.521 6.84 1 97.88 85 TYR A C 1
ATOM 652 O O . TYR A 1 85 ? -2.223 1.265 7.543 1 97.88 85 TYR A O 1
ATOM 660 N N . SER A 1 86 ? -1.256 2.406 5.934 1 98.38 86 SER A N 1
ATOM 661 C CA . SER A 1 86 ? -2.463 3.059 5.441 1 98.38 86 SER A CA 1
ATOM 662 C C . SER A 1 86 ? -2.307 3.477 3.982 1 98.38 86 SER A C 1
ATOM 664 O O . SER A 1 86 ? -1.253 3.262 3.379 1 98.38 86 SER A O 1
ATOM 666 N N . PHE A 1 87 ? -3.373 3.904 3.404 1 98.75 87 PHE A N 1
ATOM 667 C CA . PHE A 1 87 ? -3.355 4.398 2.033 1 98.75 87 PHE A CA 1
ATOM 668 C C . PHE A 1 87 ? -3.77 5.867 1.982 1 98.75 87 PHE A C 1
ATOM 670 O O . PHE A 1 87 ? -4.668 6.289 2.715 1 98.75 87 PHE A O 1
ATOM 677 N N . MET A 1 88 ? -3.137 6.551 1.096 1 98.5 88 MET A N 1
ATOM 678 C CA . MET A 1 88 ? -3.387 7.98 0.922 1 98.5 88 MET A CA 1
ATOM 679 C C . MET A 1 88 ? -3.992 8.266 -0.448 1 98.5 88 MET A C 1
ATOM 681 O O . MET A 1 88 ? -3.562 7.691 -1.452 1 98.5 88 MET A O 1
ATOM 685 N N . ILE A 1 89 ? -4.969 9.07 -0.434 1 98.5 89 ILE A N 1
ATOM 686 C CA . ILE A 1 89 ? -5.496 9.656 -1.663 1 98.5 89 ILE A CA 1
ATOM 687 C C . ILE A 1 89 ? -5.293 11.172 -1.646 1 98.5 89 ILE A C 1
ATOM 689 O O . ILE A 1 89 ? -5.871 11.867 -0.811 1 98.5 89 ILE A O 1
ATOM 693 N N . GLN A 1 90 ? -4.449 11.617 -2.492 1 97.81 90 GLN A N 1
ATOM 694 C CA . GLN A 1 90 ? -4.27 13.047 -2.713 1 97.81 90 GLN A CA 1
ATOM 695 C C . GLN A 1 90 ? -5.25 13.562 -3.762 1 97.81 90 GLN A C 1
ATOM 697 O O . GLN A 1 90 ? -5.18 13.18 -4.93 1 97.81 90 GLN A O 1
ATOM 702 N N . CYS A 1 91 ? -6.102 14.438 -3.326 1 97.94 91 CYS A N 1
ATOM 703 C CA . CYS A 1 91 ? -7.137 14.969 -4.207 1 97.94 91 CYS A CA 1
ATOM 704 C C . CYS A 1 91 ? -6.758 16.359 -4.723 1 97.94 91 CYS A C 1
ATOM 706 O O . CYS A 1 91 ? -6 17.078 -4.07 1 97.94 91 CYS A O 1
ATOM 708 N N . GLU A 1 92 ? -7.289 16.672 -5.844 1 96.12 92 GLU A N 1
ATOM 709 C CA . GLU A 1 92 ? -7.004 17.969 -6.445 1 96.12 92 GLU A CA 1
ATOM 710 C C . GLU A 1 92 ? -7.719 19.094 -5.703 1 96.12 92 GLU A C 1
ATOM 712 O O . GLU A 1 92 ? -7.203 20.203 -5.602 1 96.12 92 GLU A O 1
ATOM 717 N N . THR A 1 93 ? -8.914 18.797 -5.285 1 96.94 93 THR A N 1
ATOM 718 C CA . THR A 1 93 ? -9.703 19.812 -4.582 1 96.94 93 THR A CA 1
ATOM 719 C C . THR A 1 93 ? -10.328 19.234 -3.318 1 96.94 93 THR A C 1
ATOM 721 O O . THR A 1 93 ? -10.461 18.016 -3.191 1 96.94 93 THR A O 1
ATOM 724 N N . VAL A 1 94 ? -10.688 20.109 -2.453 1 97.69 94 VAL A N 1
ATOM 725 C CA . VAL A 1 94 ? -11.383 19.75 -1.225 1 97.69 94 VAL A CA 1
ATOM 726 C C . VAL A 1 94 ? -12.711 19.078 -1.566 1 97.69 94 VAL A C 1
ATOM 728 O O . VAL A 1 94 ? -13.086 18.078 -0.961 1 97.69 94 VAL A O 1
ATOM 731 N N . ALA A 1 95 ? -13.398 19.625 -2.561 1 97.62 95 ALA A N 1
ATOM 732 C CA . ALA A 1 95 ? -14.695 19.094 -2.971 1 97.62 95 ALA A CA 1
ATOM 733 C C . ALA A 1 95 ? -14.555 17.656 -3.463 1 97.62 95 ALA A C 1
ATOM 735 O O . ALA A 1 95 ? -15.406 16.797 -3.166 1 97.62 95 ALA A O 1
ATOM 736 N N . GLU A 1 96 ? -13.539 17.375 -4.203 1 97.62 96 GLU A N 1
ATOM 737 C CA . GLU A 1 96 ? -13.281 16.031 -4.691 1 97.62 96 GLU A CA 1
ATOM 738 C C . GLU A 1 96 ? -13.07 15.055 -3.539 1 97.62 96 GLU A C 1
ATOM 740 O O . GLU A 1 96 ? -13.602 13.938 -3.557 1 97.62 96 GLU A O 1
ATOM 745 N N . ALA A 1 97 ? -12.297 15.461 -2.578 1 98.38 97 ALA A N 1
ATOM 746 C CA . ALA A 1 97 ? -12.055 14.625 -1.402 1 98.38 97 ALA A CA 1
ATOM 747 C C . ALA A 1 97 ? -13.352 14.359 -0.643 1 98.38 97 ALA A C 1
ATOM 749 O O . ALA A 1 97 ? -13.625 13.227 -0.244 1 98.38 97 ALA A O 1
ATOM 750 N N . GLU A 1 98 ? -14.086 15.383 -0.458 1 98.19 98 GLU A N 1
ATOM 751 C CA . GLU A 1 98 ? -15.336 15.258 0.277 1 98.19 98 GLU A CA 1
ATOM 752 C C . GLU A 1 98 ? -16.297 14.297 -0.426 1 98.19 98 GLU A C 1
ATOM 754 O O . GLU A 1 98 ? -17 13.523 0.227 1 98.19 98 GLU A O 1
ATOM 759 N N . GLU A 1 99 ? -16.328 14.367 -1.7 1 97.88 99 GLU A N 1
ATOM 760 C CA . GLU A 1 99 ? -17.172 13.453 -2.469 1 97.88 99 GLU A CA 1
ATOM 761 C C . GLU A 1 99 ? -16.75 12.008 -2.273 1 97.88 99 GLU A C 1
ATOM 763 O O . GLU A 1 99 ? -17.578 11.125 -2.086 1 97.88 99 GLU A O 1
ATOM 768 N N . LEU A 1 100 ? -15.477 11.805 -2.381 1 98.25 100 LEU A N 1
ATOM 769 C CA . LEU A 1 100 ? -14.961 10.453 -2.207 1 98.25 100 LEU A CA 1
ATOM 770 C C . LEU A 1 100 ? -15.219 9.953 -0.791 1 98.25 100 LEU A C 1
ATOM 772 O O . LEU A 1 100 ? -15.633 8.805 -0.598 1 98.25 100 LEU A O 1
ATOM 776 N N . ILE A 1 101 ? -14.992 10.789 0.158 1 98.69 101 ILE A N 1
ATOM 777 C CA . ILE A 1 101 ? -15.234 10.453 1.557 1 98.69 101 ILE A CA 1
ATOM 778 C C . ILE A 1 101 ? -16.703 10.102 1.757 1 98.69 101 ILE A C 1
ATOM 780 O O . ILE A 1 101 ? -17.031 9.141 2.451 1 98.69 101 ILE A O 1
ATOM 784 N N . ALA A 1 102 ? -17.594 10.844 1.145 1 98.69 102 ALA A N 1
ATOM 785 C CA . ALA A 1 102 ? -19.016 10.57 1.238 1 98.69 102 ALA A CA 1
ATOM 786 C C . ALA A 1 102 ? -19.344 9.172 0.712 1 98.69 102 ALA A C 1
ATOM 788 O O . ALA A 1 102 ? -20.172 8.461 1.299 1 98.69 102 ALA A O 1
ATOM 789 N N . LYS A 1 103 ? -18.766 8.789 -0.354 1 98.56 103 LYS A N 1
ATOM 790 C CA . LYS A 1 103 ? -18.969 7.453 -0.899 1 98.56 103 LYS A CA 1
ATOM 791 C C . LYS A 1 103 ? -18.547 6.379 0.094 1 98.56 103 LYS A C 1
ATOM 793 O O . LYS A 1 103 ? -19.234 5.383 0.281 1 98.56 103 LYS A O 1
ATOM 798 N N . PHE A 1 104 ? -17.375 6.605 0.709 1 98.81 104 PHE A N 1
ATOM 799 C CA . PHE A 1 104 ? -16.891 5.664 1.714 1 98.81 104 PHE A CA 1
ATOM 800 C C . PHE A 1 104 ? -17.875 5.551 2.867 1 98.81 104 PHE A C 1
ATOM 802 O O . PHE A 1 104 ? -18.203 4.445 3.311 1 98.81 104 PHE A O 1
ATOM 809 N N . LEU A 1 105 ? -18.359 6.668 3.312 1 98.62 105 LEU A N 1
ATOM 810 C CA . LEU A 1 105 ? -19.234 6.688 4.473 1 98.62 105 LEU A CA 1
ATOM 811 C C . LEU A 1 105 ? -20.578 6.055 4.141 1 98.62 105 LEU A C 1
ATOM 813 O O . LEU A 1 105 ? -21.156 5.324 4.957 1 98.62 105 LEU A O 1
ATOM 817 N N . GLN A 1 106 ? -21.062 6.258 2.939 1 98.38 106 GLN A N 1
ATOM 818 C CA . GLN A 1 106 ? -22.328 5.68 2.492 1 98.38 106 GLN A CA 1
ATOM 819 C C . GLN A 1 106 ? -22.203 4.168 2.32 1 98.38 106 GLN A C 1
ATOM 821 O O . GLN A 1 106 ? -23.219 3.463 2.299 1 98.38 106 GLN A O 1
ATOM 826 N N . SER A 1 107 ? -21 3.748 2.217 1 97.88 107 SER A N 1
ATOM 827 C CA . SER A 1 107 ? -20.781 2.33 1.961 1 97.88 107 SER A CA 1
ATOM 828 C C . SER A 1 107 ? -20.328 1.604 3.227 1 97.88 107 SER A C 1
ATOM 830 O O . SER A 1 107 ? -19.75 0.519 3.156 1 97.88 107 SER A O 1
ATOM 832 N N . GLY A 1 108 ? -20.391 2.252 4.383 1 98.31 108 GLY A N 1
ATOM 833 C CA . GLY A 1 108 ? -20.219 1.53 5.633 1 98.31 108 GLY A CA 1
ATOM 834 C C . GLY A 1 108 ? -18.938 1.866 6.352 1 98.31 108 GLY A C 1
ATOM 835 O O . GLY A 1 108 ? -18.641 1.302 7.406 1 98.31 108 GLY A O 1
ATOM 836 N N . SER A 1 109 ? -18.172 2.775 5.809 1 98.69 109 SER A N 1
ATOM 837 C CA . SER A 1 109 ? -16.938 3.188 6.465 1 98.69 109 SER A CA 1
ATOM 838 C C . SER A 1 109 ? -17.219 4.164 7.602 1 98.69 109 SER A C 1
ATOM 840 O O . SER A 1 109 ? -18.344 4.668 7.738 1 98.69 109 SER A O 1
ATOM 842 N N . SER A 1 110 ? -16.172 4.359 8.445 1 98.62 110 SER A N 1
ATOM 843 C CA . SER A 1 110 ? -16.328 5.277 9.57 1 98.62 110 SER A CA 1
ATOM 844 C C . SER A 1 110 ? -15.219 6.328 9.57 1 98.62 110 SER A C 1
ATOM 846 O O . SER A 1 110 ? -14.109 6.07 9.102 1 98.62 110 SER A O 1
ATOM 848 N N . VAL A 1 111 ? -15.523 7.465 10.148 1 98.56 111 VAL A N 1
ATOM 849 C CA . VAL A 1 111 ? -14.555 8.555 10.258 1 98.56 111 VAL A CA 1
ATOM 850 C C . VAL A 1 111 ? -13.594 8.266 11.414 1 98.56 111 VAL A C 1
ATOM 852 O O . VAL A 1 111 ? -14.031 7.984 12.531 1 98.56 111 VAL A O 1
ATOM 855 N N . LYS A 1 112 ? -12.367 8.289 11.172 1 98 112 LYS A N 1
ATOM 856 C CA . LYS A 1 112 ? -11.352 8.18 12.219 1 98 112 LYS A CA 1
ATOM 857 C C . LYS A 1 112 ? -10.766 9.547 12.555 1 98 112 LYS A C 1
ATOM 859 O O . LYS A 1 112 ? -10.43 9.82 13.703 1 98 112 LYS A O 1
ATOM 864 N N . MET A 1 113 ? -10.609 10.383 11.555 1 96.88 113 MET A N 1
ATOM 865 C CA . MET A 1 113 ? -10.211 11.781 11.664 1 96.88 113 MET A CA 1
ATOM 866 C C . MET A 1 113 ? -11.023 12.656 10.711 1 96.88 113 MET A C 1
ATOM 868 O O . MET A 1 113 ? -11 12.445 9.5 1 96.88 113 MET A O 1
ATOM 872 N N . PRO A 1 114 ? -11.727 13.578 11.289 1 97.88 114 PRO A N 1
ATOM 873 C CA . PRO A 1 114 ? -12.547 14.422 10.414 1 97.88 114 PRO A CA 1
ATOM 874 C C . PRO A 1 114 ? -11.719 15.156 9.359 1 97.88 114 PRO A C 1
ATOM 876 O O . PRO A 1 114 ? -10.602 15.602 9.648 1 97.88 114 PRO A O 1
ATOM 879 N N . PHE A 1 115 ? -12.305 15.234 8.164 1 98.44 115 PHE A N 1
ATOM 880 C CA . PHE A 1 115 ? -11.648 15.961 7.074 1 98.44 115 PHE A CA 1
ATOM 881 C C . PHE A 1 115 ? -11.789 17.469 7.266 1 98.44 115 PHE A C 1
ATOM 883 O O . PHE A 1 115 ? -12.867 18.031 7.039 1 98.44 115 PHE A O 1
ATOM 890 N N . MET A 1 116 ? -10.727 18.078 7.66 1 97.31 116 MET A N 1
ATOM 891 C CA . MET A 1 116 ? -10.688 19.516 7.961 1 97.31 116 MET A CA 1
ATOM 892 C C . MET A 1 116 ? -9.281 20.078 7.785 1 97.31 116 MET A C 1
ATOM 894 O O . MET A 1 116 ? -8.344 19.328 7.484 1 97.31 116 MET A O 1
ATOM 898 N N . LYS A 1 117 ? -9.156 21.359 7.953 1 95.5 117 LYS A N 1
ATOM 899 C CA . LYS A 1 117 ? -7.84 21.984 7.855 1 95.5 117 LYS A CA 1
ATOM 900 C C . LYS A 1 117 ? -6.902 21.469 8.938 1 95.5 117 LYS A C 1
ATOM 902 O O . LYS A 1 117 ? -7.234 21.5 10.125 1 95.5 117 LYS A O 1
ATOM 907 N N . ALA A 1 118 ? -5.781 20.953 8.508 1 92.31 118 ALA A N 1
ATOM 908 C CA . ALA A 1 118 ? -4.785 20.391 9.414 1 92.31 118 ALA A CA 1
ATOM 909 C C . ALA A 1 118 ? -3.766 21.438 9.836 1 92.31 118 ALA A C 1
ATOM 911 O O . ALA A 1 118 ? -3.705 22.516 9.258 1 92.31 118 ALA A O 1
ATOM 912 N N . PRO A 1 119 ? -2.955 21.125 10.789 1 85.38 119 PRO A N 1
ATOM 913 C CA . PRO A 1 119 ? -1.973 22.078 11.297 1 85.38 119 PRO A CA 1
ATOM 914 C C . PRO A 1 119 ? -0.97 22.516 10.227 1 85.38 119 PRO A C 1
ATOM 916 O O . PRO A 1 119 ? -0.4 23.609 10.32 1 85.38 119 PRO A O 1
ATOM 919 N N . TRP A 1 120 ? -0.77 21.719 9.297 1 86.81 120 TRP A N 1
ATOM 920 C CA . TRP A 1 120 ? 0.205 22.047 8.266 1 86.81 120 TRP A CA 1
ATOM 921 C C . TRP A 1 120 ? -0.453 22.797 7.113 1 86.81 120 TRP A C 1
ATOM 923 O O . TRP A 1 120 ? 0.187 23.078 6.098 1 86.81 120 TRP A O 1
ATOM 933 N N . GLY A 1 121 ? -1.789 23.141 7.172 1 89.81 121 GLY A N 1
ATOM 934 C CA . GLY A 1 121 ? -2.449 24.047 6.254 1 89.81 121 GLY A CA 1
ATOM 935 C C . GLY A 1 121 ? -3.371 23.344 5.273 1 89.81 121 GLY A C 1
ATOM 936 O O . GLY A 1 121 ? -4.387 23.906 4.859 1 89.81 121 GLY A O 1
ATOM 937 N N . SER A 1 122 ? -3.076 22.156 4.875 1 94.75 122 SER A N 1
ATOM 938 C CA . SER A 1 122 ? -3.916 21.406 3.939 1 94.75 122 SER A CA 1
ATOM 939 C C . SER A 1 122 ? -5.09 20.75 4.652 1 94.75 122 SER A C 1
ATOM 941 O O . SER A 1 122 ? -5.105 20.656 5.883 1 94.75 122 SER A O 1
ATOM 943 N N . HIS A 1 123 ? -6.121 20.422 3.932 1 97.94 123 HIS A N 1
ATOM 944 C CA . HIS A 1 123 ? -7.188 19.594 4.48 1 97.94 123 HIS A CA 1
ATOM 945 C C . HIS A 1 123 ? -6.766 18.125 4.551 1 97.94 123 HIS A C 1
ATOM 947 O O . HIS A 1 123 ? -6.102 17.625 3.639 1 97.94 123 HIS A O 1
ATOM 953 N N . TYR A 1 124 ? -7.156 17.562 5.613 1 97.88 124 TYR A N 1
ATOM 954 C CA . TYR A 1 124 ? -6.754 16.188 5.855 1 97.88 124 TYR A CA 1
ATOM 955 C C . TYR A 1 124 ? -7.789 15.461 6.703 1 97.88 124 TYR A C 1
ATOM 957 O O . TYR A 1 124 ? -8.422 16.062 7.574 1 97.88 124 TYR A O 1
ATOM 965 N N . GLY A 1 125 ? -7.945 14.164 6.473 1 98.25 125 GLY A N 1
ATOM 966 C CA . GLY A 1 125 ? -8.812 13.305 7.258 1 98.25 125 GLY A CA 1
ATOM 967 C C . GLY A 1 125 ? -8.586 11.828 7 1 98.25 125 GLY A C 1
ATOM 968 O O . GLY A 1 125 ? -7.852 11.453 6.082 1 98.25 125 GLY A O 1
ATOM 969 N N . GLN A 1 126 ? -9.18 11.023 7.867 1 98.56 126 GLN A N 1
ATOM 970 C CA . GLN A 1 126 ? -8.992 9.586 7.75 1 98.56 126 GLN A CA 1
ATOM 971 C C . GLN A 1 126 ? -10.312 8.836 7.91 1 98.56 126 GLN A C 1
ATOM 973 O O . GLN A 1 126 ? -11.148 9.219 8.727 1 98.56 126 GLN A O 1
ATOM 978 N N . ILE A 1 127 ? -10.398 7.812 7.113 1 98.69 127 ILE A N 1
ATOM 979 C CA . ILE A 1 127 ? -11.547 6.918 7.125 1 98.69 127 ILE A CA 1
ATOM 980 C C . ILE A 1 127 ? -11.078 5.477 7.32 1 98.69 127 ILE A C 1
ATOM 982 O O . ILE A 1 127 ? -10.062 5.07 6.762 1 98.69 127 ILE A O 1
ATOM 986 N N . LEU A 1 128 ? -11.781 4.738 8.125 1 98.81 128 LEU A N 1
ATOM 987 C CA . LEU A 1 128 ? -11.594 3.297 8.266 1 98.81 128 LEU A CA 1
ATOM 988 C C . LEU A 1 128 ? -12.672 2.531 7.5 1 98.81 128 LEU A C 1
ATOM 990 O O . LEU A 1 128 ? -13.859 2.676 7.781 1 98.81 128 LEU A O 1
ATOM 994 N N . ASP A 1 129 ? -12.266 1.73 6.574 1 98.69 129 ASP A N 1
ATOM 995 C CA . ASP A 1 129 ? -13.281 1.036 5.785 1 98.69 129 ASP A CA 1
ATOM 996 C C . ASP A 1 129 ? -13.75 -0.238 6.488 1 98.69 129 ASP A C 1
ATOM 998 O O . ASP A 1 129 ? -13.211 -0.607 7.535 1 98.69 129 ASP A O 1
ATOM 1002 N N . PRO A 1 130 ? -14.781 -0.946 6.012 1 98.38 130 PRO A N 1
ATOM 1003 C CA . PRO A 1 130 ? -15.391 -2.068 6.73 1 98.38 130 PRO A CA 1
ATOM 1004 C C . PRO A 1 130 ? -14.445 -3.258 6.871 1 98.38 130 PRO A C 1
ATOM 1006 O O . PRO A 1 130 ? -14.719 -4.184 7.645 1 98.38 130 PRO A O 1
ATOM 1009 N N . PHE A 1 131 ? -13.383 -3.279 6.129 1 98.19 131 PHE A N 1
ATOM 1010 C CA . PHE A 1 131 ? -12.461 -4.406 6.137 1 98.19 131 PHE A CA 1
ATOM 1011 C C . PHE A 1 131 ? -11.273 -4.129 7.055 1 98.19 131 PHE A C 1
ATOM 1013 O O . PHE A 1 131 ? -10.438 -5.008 7.285 1 98.19 131 PHE A O 1
ATOM 1020 N N . GLY A 1 132 ? -11.172 -2.855 7.527 1 98.19 132 GLY A N 1
ATOM 1021 C CA . GLY A 1 132 ? -10.141 -2.508 8.484 1 98.19 132 GLY A CA 1
ATOM 1022 C C . GLY A 1 132 ? -9 -1.717 7.871 1 98.19 132 GLY A C 1
ATOM 1023 O O . GLY A 1 132 ? -7.984 -1.467 8.523 1 98.19 132 GLY A O 1
ATOM 1024 N N . ILE A 1 133 ? -9.125 -1.312 6.699 1 98.69 133 ILE A N 1
ATOM 1025 C CA . ILE A 1 133 ? -8.062 -0.563 6.031 1 98.69 133 ILE A CA 1
ATOM 1026 C C . ILE A 1 133 ? -8.266 0.933 6.262 1 98.69 133 ILE A C 1
ATOM 1028 O O . ILE A 1 133 ? -9.375 1.45 6.102 1 98.69 133 ILE A O 1
ATOM 1032 N N . MET A 1 134 ? -7.207 1.573 6.664 1 98.75 134 MET A N 1
ATOM 1033 C CA . MET A 1 134 ? -7.215 3.014 6.898 1 98.75 134 MET A CA 1
ATOM 1034 C C . MET A 1 134 ? -6.914 3.777 5.613 1 98.75 134 MET A C 1
ATOM 1036 O O . MET A 1 134 ? -5.914 3.506 4.945 1 98.75 134 MET A O 1
ATOM 1040 N N . TRP A 1 135 ? -7.777 4.727 5.305 1 98.81 135 TRP A N 1
ATOM 1041 C CA . TRP A 1 135 ? -7.617 5.621 4.164 1 98.81 135 TRP A CA 1
ATOM 1042 C C . TRP A 1 135 ? -7.457 7.066 4.625 1 98.81 135 TRP A C 1
ATOM 1044 O O . TRP A 1 135 ? -8.234 7.551 5.449 1 98.81 135 TRP A O 1
ATOM 1054 N N . ALA A 1 136 ? -6.48 7.672 4.133 1 98.62 136 ALA A N 1
ATOM 1055 C CA . ALA A 1 136 ? -6.285 9.094 4.402 1 98.62 136 ALA A CA 1
ATOM 1056 C C . ALA A 1 136 ? -6.551 9.93 3.154 1 98.62 136 ALA A C 1
ATOM 1058 O O . ALA A 1 136 ? -6.223 9.516 2.041 1 98.62 136 ALA A O 1
ATOM 1059 N N . PHE A 1 137 ? -7.125 11.055 3.344 1 98.62 137 PHE A N 1
ATOM 1060 C CA . PHE A 1 137 ? -7.453 11.984 2.271 1 98.62 137 PHE A CA 1
ATOM 1061 C C . PHE A 1 137 ? -6.762 13.328 2.486 1 98.62 137 PHE A C 1
ATOM 1063 O O . PHE A 1 137 ? -6.734 13.844 3.604 1 98.62 137 PHE A O 1
ATOM 1070 N N . HIS A 1 138 ? -6.211 13.797 1.438 1 98.12 138 HIS A N 1
ATOM 1071 C CA . HIS A 1 138 ? -5.48 15.062 1.469 1 98.12 138 HIS A CA 1
ATOM 1072 C C . HIS A 1 138 ? -5.883 15.961 0.304 1 98.12 138 HIS A C 1
ATOM 1074 O O . HIS A 1 138 ? -6.027 15.492 -0.827 1 98.12 138 HIS A O 1
ATOM 1080 N N . ALA A 1 139 ? -6.086 17.219 0.578 1 97.69 139 ALA A N 1
ATOM 1081 C CA . ALA A 1 139 ? -6.363 18.219 -0.451 1 97.69 139 ALA A CA 1
ATOM 1082 C C . ALA A 1 139 ? -5.875 19.609 -0.021 1 97.69 139 ALA A C 1
ATOM 1084 O O . ALA A 1 139 ? -5.996 19.969 1.149 1 97.69 139 ALA A O 1
ATOM 1085 N N . GLU A 1 140 ? -5.34 20.359 -0.95 1 91.94 140 GLU A N 1
ATOM 1086 C CA . GLU A 1 140 ? -4.879 21.719 -0.658 1 91.94 140 GLU A CA 1
ATOM 1087 C C . GLU A 1 140 ? -6.012 22.734 -0.809 1 91.94 140 GLU A C 1
ATOM 1089 O O . GLU A 1 140 ? -6.926 22.531 -1.616 1 91.94 140 GLU A O 1
ATOM 1094 N N . MET B 1 1 ? -4.887 19.031 -10.859 1 60.59 1 MET B N 1
ATOM 1095 C CA . MET B 1 1 ? -4.184 17.766 -10.992 1 60.59 1 MET B CA 1
ATOM 1096 C C . MET B 1 1 ? -5.102 16.594 -10.641 1 60.59 1 MET B C 1
ATOM 1098 O O . MET B 1 1 ? -6.098 16.781 -9.938 1 60.59 1 MET B O 1
ATOM 1102 N N . ALA B 1 2 ? -4.938 15.375 -11.305 1 81.75 2 ALA B N 1
ATOM 1103 C CA . ALA B 1 2 ? -5.754 14.18 -11.117 1 81.75 2 ALA B CA 1
ATOM 1104 C C . ALA B 1 2 ? -5.469 13.531 -9.766 1 81.75 2 ALA B C 1
ATOM 1106 O O . ALA B 1 2 ? -4.422 13.773 -9.156 1 81.75 2 ALA B O 1
ATOM 1107 N N . LYS B 1 3 ? -6.441 12.953 -9.078 1 94.31 3 LYS B N 1
ATOM 1108 C CA . LYS B 1 3 ? -6.27 12.195 -7.844 1 94.31 3 LYS B CA 1
ATOM 1109 C C . LYS B 1 3 ? -5.145 11.164 -7.984 1 94.31 3 LYS B C 1
ATOM 1111 O O . LYS B 1 3 ? -5.004 10.531 -9.031 1 94.31 3 LYS B O 1
ATOM 1116 N N . VAL B 1 4 ? -4.344 11.102 -6.934 1 95.56 4 VAL B N 1
ATOM 1117 C CA . VAL B 1 4 ? -3.271 10.117 -6.93 1 95.56 4 VAL B CA 1
ATOM 1118 C C . VAL B 1 4 ? -3.377 9.242 -5.684 1 95.56 4 VAL B C 1
ATOM 1120 O O . VAL B 1 4 ? -3.795 9.711 -4.621 1 95.56 4 VAL B O 1
ATOM 1123 N N . PHE B 1 5 ? -3.031 7.996 -5.844 1 97.56 5 PHE B N 1
ATOM 1124 C CA . PHE B 1 5 ? -3.117 6.977 -4.805 1 97.56 5 PHE B CA 1
ATOM 1125 C C . PHE B 1 5 ? -1.744 6.391 -4.508 1 97.56 5 PHE B C 1
ATOM 1127 O O . PHE B 1 5 ? -1.014 6.012 -5.426 1 97.56 5 PHE B O 1
ATOM 1134 N N . PHE B 1 6 ? -1.34 6.375 -3.219 1 98.12 6 PHE B N 1
ATOM 1135 C CA . PHE B 1 6 ? -0.066 5.773 -2.842 1 98.12 6 PHE B CA 1
ATOM 1136 C C . PHE B 1 6 ? -0.092 5.316 -1.389 1 98.12 6 PHE B C 1
ATOM 1138 O O . PHE B 1 6 ? -0.968 5.723 -0.621 1 98.12 6 PHE B O 1
ATOM 1145 N N . PRO B 1 7 ? 0.792 4.445 -0.967 1 98.62 7 PRO B N 1
ATOM 1146 C CA . PRO B 1 7 ? 0.845 4.023 0.434 1 98.62 7 PRO B CA 1
ATOM 1147 C C . PRO B 1 7 ? 1.376 5.117 1.359 1 98.62 7 PRO B C 1
ATOM 1149 O O . PRO B 1 7 ? 2.057 6.039 0.905 1 98.62 7 PRO B O 1
ATOM 1152 N N . TYR B 1 8 ? 1.047 4.941 2.576 1 98.5 8 TYR B N 1
ATOM 1153 C CA . TYR B 1 8 ? 1.609 5.738 3.66 1 98.5 8 TYR B CA 1
ATOM 1154 C C . TYR B 1 8 ? 2.096 4.848 4.797 1 98.5 8 TYR B C 1
ATOM 1156 O O . TYR B 1 8 ? 1.312 4.105 5.395 1 98.5 8 TYR B O 1
ATOM 1164 N N . ILE B 1 9 ? 3.352 4.945 5.121 1 98.25 9 ILE B N 1
ATOM 1165 C CA . ILE B 1 9 ? 3.973 4.082 6.121 1 98.25 9 ILE B CA 1
ATOM 1166 C C . ILE B 1 9 ? 4.344 4.906 7.352 1 98.25 9 ILE B C 1
ATOM 1168 O O . ILE B 1 9 ? 4.961 5.965 7.234 1 98.25 9 ILE B O 1
ATOM 1172 N N . SER B 1 10 ? 3.904 4.441 8.477 1 96.69 10 SER B N 1
ATOM 1173 C CA . SER B 1 10 ? 4.352 5.027 9.742 1 96.69 10 SER B CA 1
ATOM 1174 C C . SER B 1 10 ? 5.574 4.297 10.281 1 96.69 10 SER B C 1
ATOM 1176 O O . SER B 1 10 ? 5.457 3.207 10.844 1 96.69 10 SER B O 1
ATOM 1178 N N . PHE B 1 11 ? 6.703 4.879 10.18 1 96.38 11 PHE B N 1
ATOM 1179 C CA . PHE B 1 11 ? 7.961 4.277 10.609 1 96.38 11 PHE B CA 1
ATOM 1180 C C . PHE B 1 11 ? 8.18 4.484 12.102 1 96.38 11 PHE B C 1
ATOM 1182 O O . PHE B 1 11 ? 7.531 5.336 12.719 1 96.38 11 PHE B O 1
ATOM 1189 N N . ARG B 1 12 ? 9.078 3.688 12.68 1 91.69 12 ARG B N 1
ATOM 1190 C CA . ARG B 1 12 ? 9.367 3.738 14.109 1 91.69 12 ARG B CA 1
ATOM 1191 C C . ARG B 1 12 ? 10.625 4.551 14.391 1 91.69 12 ARG B C 1
ATOM 1193 O O . ARG B 1 12 ? 11.578 4.047 14.992 1 91.69 12 ARG B O 1
ATOM 1200 N N . GLY B 1 13 ? 10.57 5.734 13.883 1 92.38 13 GLY B N 1
ATOM 1201 C CA . GLY B 1 13 ? 11.656 6.656 14.195 1 92.38 13 GLY B CA 1
ATOM 1202 C C . GLY B 1 13 ? 12.797 6.586 13.195 1 92.38 13 GLY B C 1
ATOM 1203 O O . GLY B 1 13 ? 13.781 7.316 13.32 1 92.38 13 GLY B O 1
ATOM 1204 N N . ASN B 1 14 ? 12.672 5.785 12.195 1 94.69 14 ASN B N 1
ATOM 1205 C CA . ASN B 1 14 ? 13.75 5.605 11.234 1 94.69 14 ASN B CA 1
ATOM 1206 C C . ASN B 1 14 ? 13.289 5.891 9.812 1 94.69 14 ASN B C 1
ATOM 1208 O O . ASN B 1 14 ? 13.812 5.316 8.859 1 94.69 14 ASN B O 1
ATOM 1212 N N . GLY B 1 15 ? 12.289 6.77 9.68 1 97.25 15 GLY B N 1
ATOM 1213 C CA . GLY B 1 15 ? 11.742 7.109 8.375 1 97.25 15 GLY B CA 1
ATOM 1214 C C . GLY B 1 15 ? 12.773 7.699 7.43 1 97.25 15 GLY B C 1
ATOM 1215 O O . GLY B 1 15 ? 12.805 7.348 6.246 1 97.25 15 GLY B O 1
ATOM 1216 N N . ARG B 1 16 ? 13.641 8.547 7.941 1 97.62 16 ARG B N 1
ATOM 1217 C CA . ARG B 1 16 ? 14.656 9.18 7.113 1 97.62 16 ARG B CA 1
ATOM 1218 C C . ARG B 1 16 ? 15.594 8.148 6.5 1 97.62 16 ARG B C 1
ATOM 1220 O O . ARG B 1 16 ? 15.898 8.211 5.309 1 97.62 16 ARG B O 1
ATOM 1227 N N . LYS B 1 17 ? 15.992 7.254 7.32 1 97.88 17 LYS B N 1
ATOM 1228 C CA . LYS B 1 17 ? 16.859 6.172 6.848 1 97.88 17 LYS B CA 1
ATOM 1229 C C . LYS B 1 17 ? 16.141 5.32 5.805 1 97.88 17 LYS B C 1
ATOM 1231 O O . LYS B 1 17 ? 16.734 4.941 4.793 1 97.88 17 LYS B O 1
ATOM 1236 N N . ALA B 1 18 ? 14.93 5.027 6.059 1 98.5 18 ALA B N 1
ATOM 1237 C CA . ALA B 1 18 ? 14.148 4.203 5.141 1 98.5 18 ALA B CA 1
ATOM 1238 C C . ALA B 1 18 ? 14.016 4.875 3.775 1 98.5 18 ALA B C 1
ATOM 1240 O O . ALA B 1 18 ? 14.203 4.23 2.74 1 98.5 18 ALA B O 1
ATOM 1241 N N . PHE B 1 19 ? 13.727 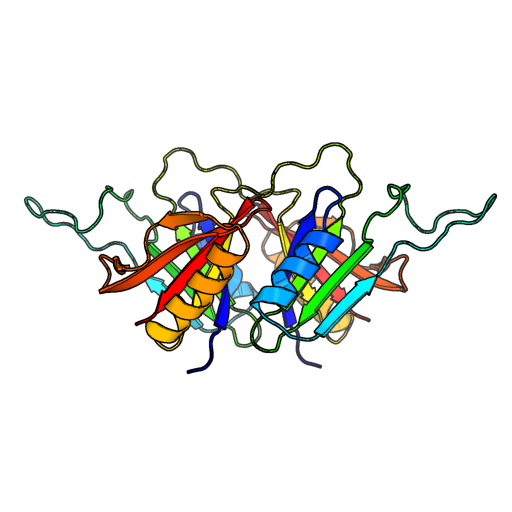6.164 3.768 1 98.75 19 PHE B N 1
ATOM 1242 C CA . PHE B 1 19 ? 13.539 6.859 2.5 1 98.75 19 PHE B CA 1
ATOM 1243 C C . PHE B 1 19 ? 14.859 6.957 1.739 1 98.75 19 PHE B C 1
ATOM 1245 O O . PHE B 1 19 ? 14.875 6.859 0.511 1 98.75 19 PHE B O 1
ATOM 1252 N N . ALA B 1 20 ? 15.906 7.172 2.439 1 98.69 20 ALA B N 1
ATOM 1253 C CA . ALA B 1 20 ? 17.219 7.164 1.783 1 98.69 20 ALA B CA 1
ATOM 1254 C C . ALA B 1 20 ? 17.5 5.805 1.151 1 98.69 20 ALA B C 1
ATOM 1256 O O . ALA B 1 20 ? 18.016 5.727 0.032 1 98.69 20 ALA B O 1
ATOM 1257 N N . TYR B 1 21 ? 17.188 4.789 1.898 1 98.75 21 TYR B N 1
ATOM 1258 C CA . TYR B 1 21 ? 17.312 3.424 1.397 1 98.75 21 TYR B CA 1
ATOM 1259 C C . TYR B 1 21 ? 16.5 3.238 0.12 1 98.75 21 TYR B C 1
ATOM 1261 O O . TYR B 1 21 ? 17.031 2.783 -0.897 1 98.75 21 TYR B O 1
ATOM 1269 N N . TYR B 1 22 ? 15.25 3.619 0.097 1 98.75 22 TYR B N 1
ATOM 1270 C CA . TYR B 1 22 ? 14.383 3.439 -1.065 1 98.75 22 TYR B CA 1
ATOM 1271 C C . TYR B 1 22 ? 14.867 4.285 -2.238 1 98.75 22 TYR B C 1
ATOM 1273 O O . TYR B 1 22 ? 14.797 3.855 -3.393 1 98.75 22 TYR B O 1
ATOM 1281 N N . GLN B 1 23 ? 15.305 5.477 -1.96 1 98.75 23 GLN B N 1
ATOM 1282 C CA . GLN B 1 23 ? 15.836 6.309 -3.037 1 98.75 23 GLN B CA 1
ATOM 1283 C C . GLN B 1 23 ? 17.047 5.652 -3.697 1 98.75 23 GLN B C 1
ATOM 1285 O O . GLN B 1 23 ? 17.234 5.766 -4.91 1 98.75 23 GLN B O 1
ATOM 1290 N N . SER B 1 24 ? 17.859 5.066 -2.879 1 98.56 24 SER B N 1
ATOM 1291 C CA . SER B 1 24 ? 19.031 4.398 -3.432 1 98.56 24 SER B CA 1
ATOM 1292 C C . SER B 1 24 ? 18.641 3.271 -4.379 1 98.56 24 SER B C 1
ATOM 1294 O O . SER B 1 24 ? 19.391 2.928 -5.289 1 98.56 24 SER B O 1
ATOM 1296 N N . ILE B 1 25 ? 17.484 2.711 -4.23 1 98.31 25 ILE B N 1
ATOM 1297 C CA . ILE B 1 25 ? 17.031 1.581 -5.027 1 98.31 25 ILE B CA 1
ATOM 1298 C C . ILE B 1 25 ? 16.266 2.09 -6.254 1 98.31 25 ILE B C 1
ATOM 1300 O O . ILE B 1 25 ? 16.5 1.634 -7.371 1 98.31 25 ILE B O 1
ATOM 1304 N N . PHE B 1 26 ? 15.375 3.041 -5.988 1 98.06 26 PHE B N 1
ATOM 1305 C CA . PHE B 1 26 ? 14.414 3.398 -7.02 1 98.06 26 PHE B CA 1
ATOM 1306 C C . PHE B 1 26 ? 14.828 4.68 -7.734 1 98.06 26 PHE B C 1
ATOM 1308 O O . PHE B 1 26 ? 14.305 5 -8.805 1 98.06 26 PHE B O 1
ATOM 1315 N N . GLY B 1 27 ? 15.789 5.398 -7.125 1 98.12 27 GLY B N 1
ATOM 1316 C CA . GLY B 1 27 ? 16.062 6.742 -7.605 1 98.12 27 GLY B CA 1
ATOM 1317 C C . GLY B 1 27 ? 14.914 7.703 -7.371 1 98.12 27 GLY B C 1
ATOM 1318 O O . GLY B 1 27 ? 14.148 7.547 -6.422 1 98.12 27 GLY B O 1
ATOM 1319 N N . GLY B 1 28 ? 14.898 8.836 -8.156 1 98.19 28 GLY B N 1
ATOM 1320 C CA . GLY B 1 28 ? 13.797 9.781 -8.094 1 98.19 28 GLY B CA 1
ATOM 1321 C C . GLY B 1 28 ? 14.07 10.953 -7.168 1 98.19 28 GLY B C 1
ATOM 1322 O O . GLY B 1 28 ? 15.195 11.133 -6.703 1 98.19 28 GLY B O 1
ATOM 1323 N N . GLU B 1 29 ? 12.953 11.672 -6.957 1 98.62 29 GLU B N 1
ATOM 1324 C CA . GLU B 1 29 ? 13.016 12.867 -6.121 1 98.62 29 GLU B CA 1
ATOM 1325 C C . GLU B 1 29 ? 12.5 12.578 -4.711 1 98.62 29 GLU B C 1
ATOM 1327 O O . GLU B 1 29 ? 11.43 11.984 -4.543 1 98.62 29 GLU B O 1
ATOM 1332 N N . LEU B 1 30 ? 13.289 12.969 -3.703 1 98.62 30 LEU B N 1
ATOM 1333 C CA . LEU B 1 30 ? 12.945 12.758 -2.301 1 98.62 30 LEU B CA 1
ATOM 1334 C C . LEU B 1 30 ? 12.656 14.086 -1.605 1 98.62 30 LEU B C 1
ATOM 1336 O O . LEU B 1 30 ? 13.469 15.008 -1.664 1 98.62 30 LEU B O 1
ATOM 1340 N N . HIS B 1 31 ? 11.5 14.164 -1.038 1 98.31 31 HIS B N 1
ATOM 1341 C CA . HIS B 1 31 ? 11.102 15.312 -0.223 1 98.31 31 HIS B CA 1
ATOM 1342 C C . HIS B 1 31 ? 10.875 14.898 1.229 1 98.31 31 HIS B C 1
ATOM 1344 O O . HIS B 1 31 ? 10.078 14.008 1.51 1 98.31 31 HIS B O 1
ATOM 1350 N N . LEU B 1 32 ? 11.586 15.516 2.133 1 97.94 32 LEU B N 1
ATOM 1351 C CA . LEU B 1 32 ? 11.445 15.266 3.562 1 97.94 32 LEU B CA 1
ATOM 1352 C C . LEU B 1 32 ? 11.023 16.531 4.297 1 97.94 32 LEU B C 1
ATOM 1354 O O . LEU B 1 32 ? 11.516 17.625 4 1 97.94 32 LEU B O 1
ATOM 1358 N N . GLN B 1 33 ? 10.141 16.344 5.148 1 95.25 33 GLN B N 1
ATOM 1359 C CA . GLN B 1 33 ? 9.672 17.453 5.984 1 95.25 33 GLN B CA 1
ATOM 1360 C C . GLN B 1 33 ? 9.773 17.094 7.465 1 95.25 33 GLN B C 1
ATOM 1362 O O . GLN B 1 33 ? 9.258 16.078 7.902 1 95.25 33 GLN B O 1
ATOM 1367 N N . ASP B 1 34 ? 10.414 17.969 8.172 1 91.81 34 ASP B N 1
ATOM 1368 C CA . ASP B 1 34 ? 10.523 17.797 9.617 1 91.81 34 ASP B CA 1
ATOM 1369 C C . ASP B 1 34 ? 9.359 18.453 10.344 1 91.81 34 ASP B C 1
ATOM 1371 O O . ASP B 1 34 ? 8.648 19.281 9.766 1 91.81 34 ASP B O 1
ATOM 1375 N N . TYR B 1 35 ? 9.188 18 11.547 1 87.69 35 TYR B N 1
ATOM 1376 C CA . TYR B 1 35 ? 8.266 18.75 12.391 1 87.69 35 TYR B CA 1
ATOM 1377 C C . TYR B 1 35 ? 8.805 20.156 12.672 1 87.69 35 TYR B C 1
ATOM 1379 O O . TYR B 1 35 ? 10.016 20.344 12.828 1 87.69 35 TYR B O 1
ATOM 1387 N N . PRO B 1 36 ? 7.887 21.094 12.664 1 81.75 36 PRO B N 1
ATOM 1388 C CA . PRO B 1 36 ? 8.375 22.438 12.992 1 81.75 36 PRO B CA 1
ATOM 1389 C C . PRO B 1 36 ? 8.938 2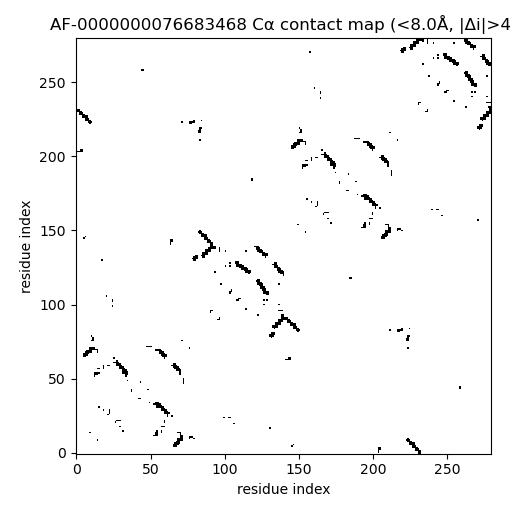2.531 14.406 1 81.75 36 PRO B C 1
ATOM 1391 O O . PRO B 1 36 ? 8.484 21.812 15.305 1 81.75 36 PRO B O 1
ATOM 1394 N N . GLU B 1 37 ? 10.023 23.328 14.461 1 77.56 37 GLU B N 1
ATOM 1395 C CA . GLU B 1 37 ? 10.57 23.609 15.789 1 77.56 37 GLU B CA 1
ATOM 1396 C C . GLU B 1 37 ? 9.609 24.453 16.609 1 77.56 37 GLU B C 1
ATOM 1398 O O . GLU B 1 37 ? 8.984 25.391 16.094 1 77.56 37 GLU B O 1
ATOM 1403 N N . VAL B 1 38 ? 9.195 23.891 17.766 1 70.94 38 VAL B N 1
ATOM 1404 C CA . VAL B 1 38 ? 8.359 24.672 18.656 1 70.94 38 VAL B CA 1
ATOM 1405 C C . VAL B 1 38 ? 9.234 25.391 19.688 1 70.94 38 VAL B C 1
ATOM 1407 O O . VAL B 1 38 ? 9.961 24.75 20.453 1 70.94 38 VAL B O 1
ATOM 1410 N N . GLY B 1 39 ? 9.367 26.703 19.453 1 67.56 39 GLY B N 1
ATOM 1411 C CA . GLY B 1 39 ? 10.164 27.5 20.359 1 67.56 39 GLY B CA 1
ATOM 1412 C C . GLY B 1 39 ? 9.664 27.453 21.797 1 67.56 39 GLY B C 1
ATOM 1413 O O . GLY B 1 39 ? 8.57 26.969 22.062 1 67.56 39 GLY B O 1
ATOM 1414 N N . GLU B 1 40 ? 10.602 27.781 22.719 1 69.56 40 GLU B N 1
ATOM 1415 C CA . GLU B 1 40 ? 10.25 27.875 24.125 1 69.56 40 GLU B CA 1
ATOM 1416 C C . GLU B 1 40 ? 9.047 28.797 24.328 1 69.56 40 GLU B C 1
ATOM 1418 O O . GLU B 1 40 ? 9.031 29.922 23.828 1 69.56 40 GLU B O 1
ATOM 1423 N N . GLY B 1 41 ? 7.961 28.266 25.016 1 71.31 41 GLY B N 1
ATOM 1424 C CA . GLY B 1 41 ? 6.793 29.078 25.344 1 71.31 41 GLY B CA 1
ATOM 1425 C C . GLY B 1 41 ? 5.758 29.094 24.234 1 71.31 41 GLY B C 1
ATOM 1426 O O . GLY B 1 41 ? 4.695 29.688 24.375 1 71.31 41 GLY B O 1
ATOM 1427 N N . GLN B 1 42 ? 6.066 28.453 23.125 1 72.56 42 GLN B N 1
ATOM 1428 C CA . GLN B 1 42 ? 5.125 28.453 22 1 72.56 42 GLN B CA 1
ATOM 1429 C C . GLN B 1 42 ? 4.273 27.188 22 1 72.56 42 GLN B C 1
ATOM 1431 O O . GLN B 1 42 ? 4.715 26.141 22.469 1 72.56 42 GLN B O 1
ATOM 1436 N N . GLU B 1 43 ? 3.07 27.391 21.688 1 76.19 43 GLU B N 1
ATOM 1437 C CA . GLU B 1 43 ? 2.174 26.25 21.609 1 76.19 43 GLU B CA 1
ATOM 1438 C C . GLU B 1 43 ? 2.391 25.469 20.297 1 76.19 43 GLU B C 1
ATOM 1440 O O . GLU B 1 43 ? 2.604 26.078 19.25 1 76.19 43 GLU B O 1
ATOM 1445 N N . SER B 1 44 ? 2.516 24.188 20.484 1 75.12 44 SER B N 1
ATOM 1446 C CA . SER B 1 44 ? 2.66 23.328 19.297 1 75.12 44 SER B CA 1
ATOM 1447 C C . SER B 1 44 ? 1.357 23.266 18.516 1 75.12 44 SER B C 1
ATOM 1449 O O . SER B 1 44 ? 0.277 23.156 19.094 1 75.12 44 SER B O 1
ATOM 1451 N N . PRO B 1 45 ? 1.474 23.422 17.219 1 77.25 45 PRO B N 1
ATOM 1452 C CA . PRO B 1 45 ? 0.276 23.25 16.406 1 77.25 45 PRO B CA 1
ATOM 1453 C C . PRO B 1 45 ? -0.226 21.812 16.375 1 77.25 45 PRO B C 1
ATOM 1455 O O . PRO B 1 45 ? -1.348 21.547 15.938 1 77.25 45 PRO B O 1
ATOM 1458 N N . PHE B 1 46 ? 0.628 21 16.922 1 79.12 46 PHE B N 1
ATOM 1459 C CA . PHE B 1 46 ? 0.263 19.594 16.938 1 79.12 46 PHE B CA 1
ATOM 1460 C C . PHE B 1 46 ? -0.235 19.172 18.312 1 79.12 46 PHE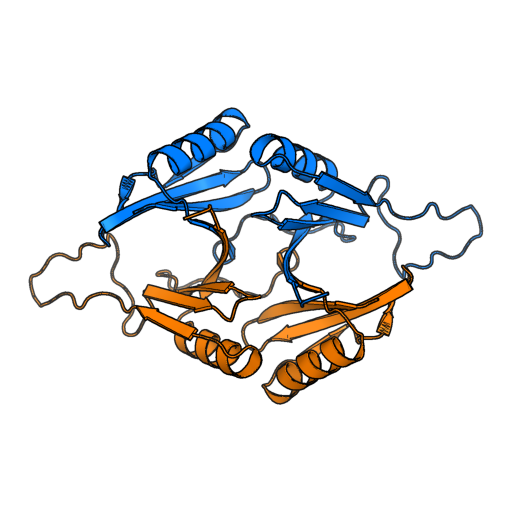 B C 1
ATOM 1462 O O . PHE B 1 46 ? 0.239 19.688 19.328 1 79.12 46 PHE B O 1
ATOM 1469 N N . PRO B 1 47 ? -1.252 18.266 18.234 1 76.31 47 PRO B N 1
ATOM 1470 C CA . PRO B 1 47 ? -1.778 17.797 19.531 1 76.31 47 PRO B CA 1
ATOM 1471 C C . PRO B 1 47 ? -0.838 16.828 20.234 1 76.31 47 PRO B C 1
ATOM 1473 O O . PRO B 1 47 ? -1.253 16.141 21.156 1 76.31 47 PRO B O 1
ATOM 1476 N N . PHE B 1 48 ? 0.418 16.688 19.734 1 76.56 48 PHE B N 1
ATOM 1477 C CA . PHE B 1 48 ? 1.432 15.82 20.328 1 76.56 48 PHE B CA 1
ATOM 1478 C C . PHE B 1 48 ? 2.812 16.453 20.234 1 76.56 48 PHE B C 1
ATOM 1480 O O . PHE B 1 48 ? 2.992 17.453 19.531 1 76.56 48 PHE B O 1
ATOM 1487 N N . THR B 1 49 ? 3.707 15.906 21.078 1 78.62 49 THR B N 1
ATOM 1488 C CA . THR B 1 49 ? 5.102 16.312 20.969 1 78.62 49 THR B CA 1
ATOM 1489 C C . THR B 1 49 ? 5.895 15.297 20.156 1 78.62 49 THR B C 1
ATOM 1491 O O . THR B 1 49 ? 6.066 14.148 20.578 1 78.62 49 THR B O 1
ATOM 1494 N N . PRO B 1 50 ? 6.277 15.773 19.047 1 81 50 PRO B N 1
ATOM 1495 C CA . PRO B 1 50 ? 7.062 14.836 18.25 1 81 50 PRO B CA 1
ATOM 1496 C C . PRO B 1 50 ? 8.406 14.492 18.891 1 81 50 PRO B C 1
ATOM 1498 O O . PRO B 1 50 ? 9.039 15.352 19.5 1 81 50 PRO B O 1
ATOM 1501 N N . PRO B 1 51 ? 8.742 13.219 18.797 1 81.88 51 PRO B N 1
ATOM 1502 C CA . PRO B 1 51 ? 10.094 12.883 19.25 1 81.88 51 PRO B CA 1
ATOM 1503 C C . PRO B 1 51 ? 11.18 13.672 18.516 1 81.88 51 PRO B C 1
ATOM 1505 O O . PRO B 1 51 ? 10.984 14.062 17.359 1 81.88 51 PRO B O 1
ATOM 1508 N N . GLU B 1 52 ? 12.18 13.891 19.219 1 82.56 52 GLU B N 1
ATOM 1509 C CA . GLU B 1 52 ? 13.297 14.609 18.609 1 82.56 52 GLU B CA 1
ATOM 1510 C C . GLU B 1 52 ? 13.797 13.883 17.359 1 82.56 52 GLU B C 1
ATOM 1512 O O . GLU B 1 52 ? 14.016 12.672 17.391 1 82.56 52 GLU B O 1
ATOM 1517 N N . GLY B 1 53 ? 13.875 14.625 16.234 1 88.19 53 GLY B N 1
ATOM 1518 C CA . GLY B 1 53 ? 14.453 14.078 15.023 1 88.19 53 GLY B CA 1
ATOM 1519 C C . GLY B 1 53 ? 13.461 13.273 14.203 1 88.19 53 GLY B C 1
ATOM 1520 O O . GLY B 1 53 ? 13.797 12.758 13.141 1 88.19 53 GLY B O 1
ATOM 1521 N N . ALA B 1 54 ? 12.234 13.289 14.703 1 92.06 54 ALA B N 1
ATOM 1522 C CA . ALA B 1 54 ? 11.234 12.5 14 1 92.06 54 ALA B CA 1
ATOM 1523 C C . ALA B 1 54 ? 10.891 13.133 12.648 1 92.06 54 ALA B C 1
ATOM 1525 O O . ALA B 1 54 ? 10.789 14.359 12.539 1 92.06 54 ALA B O 1
ATOM 1526 N N . LEU B 1 55 ? 10.75 12.32 11.688 1 95.5 55 LEU B N 1
ATOM 1527 C CA . LEU B 1 55 ? 10.32 12.742 10.359 1 95.5 55 LEU B CA 1
ATOM 1528 C C . LEU B 1 55 ? 8.82 12.977 10.32 1 95.5 55 LEU B C 1
ATOM 1530 O O . LEU B 1 55 ? 8.039 12.07 10.625 1 95.5 55 LEU B O 1
ATOM 1534 N N . ALA B 1 56 ? 8.43 14.172 9.961 1 94.19 56 ALA B N 1
ATOM 1535 C CA . ALA B 1 56 ? 7.008 14.484 9.891 1 94.19 56 ALA B CA 1
ATOM 1536 C C . ALA B 1 56 ? 6.371 13.867 8.648 1 94.19 56 ALA B C 1
ATOM 1538 O O . ALA B 1 56 ? 5.289 13.281 8.727 1 94.19 56 ALA B O 1
ATOM 1539 N N . HIS B 1 57 ? 7.062 14.055 7.535 1 96.69 57 HIS B N 1
ATOM 1540 C CA . HIS B 1 57 ? 6.539 13.539 6.273 1 96.69 57 HIS B CA 1
ATOM 1541 C C . HIS B 1 57 ? 7.664 13.289 5.273 1 96.69 57 HIS B C 1
ATOM 1543 O O . HIS B 1 57 ? 8.578 14.109 5.141 1 96.69 57 HIS B O 1
ATOM 1549 N N . GLY B 1 58 ? 7.594 12.188 4.633 1 98.38 58 GLY B N 1
ATOM 1550 C CA . GLY B 1 58 ? 8.469 11.859 3.52 1 98.38 58 GLY B CA 1
ATOM 1551 C C . GLY B 1 58 ? 7.723 11.43 2.271 1 98.38 58 GLY B C 1
ATOM 1552 O O . GLY B 1 58 ? 6.703 10.75 2.361 1 98.38 58 GLY B O 1
ATOM 1553 N N . LEU B 1 59 ? 8.234 11.844 1.134 1 98.38 59 LEU B N 1
ATOM 1554 C CA . LEU B 1 59 ? 7.703 11.469 -0.169 1 98.38 59 LEU B CA 1
ATOM 1555 C C . LEU B 1 59 ? 8.836 11.148 -1.146 1 98.38 59 LEU B C 1
ATOM 1557 O O . LEU B 1 59 ? 9.68 12.008 -1.418 1 98.38 59 LEU B O 1
ATOM 1561 N N . LEU B 1 60 ? 8.922 9.961 -1.605 1 98.75 60 LEU B N 1
ATOM 1562 C CA . LEU B 1 60 ? 9.797 9.57 -2.709 1 98.75 60 LEU B CA 1
ATOM 1563 C C . LEU B 1 60 ? 8.992 9.367 -3.988 1 98.75 60 LEU B C 1
ATOM 1565 O O . LEU B 1 60 ? 8.07 8.547 -4.023 1 98.75 60 LEU B O 1
ATOM 1569 N N . ASP B 1 61 ? 9.336 10.094 -5.016 1 98.12 61 ASP B N 1
ATOM 1570 C CA . ASP B 1 61 ? 8.672 9.977 -6.309 1 98.12 61 ASP B CA 1
ATOM 1571 C C . ASP B 1 61 ? 9.672 9.633 -7.41 1 98.12 61 ASP B C 1
ATOM 1573 O O . ASP B 1 61 ? 10.492 10.469 -7.797 1 98.12 61 ASP B O 1
ATOM 1577 N N . ALA B 1 62 ? 9.578 8.453 -7.902 1 97.31 62 ALA B N 1
ATOM 1578 C CA . ALA B 1 62 ? 10.461 8.016 -8.984 1 97.31 62 ALA B CA 1
ATOM 1579 C C . ALA B 1 62 ? 9.695 7.871 -10.297 1 97.31 62 ALA B C 1
ATOM 1581 O O . ALA B 1 62 ? 10.18 7.238 -11.234 1 97.31 62 ALA B O 1
ATOM 1582 N N . GLY B 1 63 ? 8.469 8.43 -10.375 1 94.75 63 GLY B N 1
ATOM 1583 C CA . GLY B 1 63 ? 7.629 8.344 -11.562 1 94.75 63 GLY B CA 1
ATOM 1584 C C . GLY B 1 63 ? 6.73 7.117 -11.562 1 94.75 63 GLY B C 1
ATOM 1585 O O . GLY B 1 63 ? 5.512 7.238 -11.43 1 94.75 63 GLY B O 1
ATOM 1586 N N . TRP B 1 64 ? 7.316 5.961 -11.586 1 94.5 64 TRP B N 1
ATOM 1587 C CA . TRP B 1 64 ? 6.539 4.727 -11.633 1 94.5 64 TRP B CA 1
ATOM 1588 C C . TRP B 1 64 ? 6.188 4.25 -10.227 1 94.5 64 TRP B C 1
ATOM 1590 O O . TRP B 1 64 ? 5.297 3.414 -10.055 1 94.5 64 TRP B O 1
ATOM 1600 N N . ILE B 1 65 ? 6.875 4.797 -9.203 1 96.69 65 ILE B N 1
ATOM 1601 C CA . ILE B 1 65 ? 6.629 4.441 -7.809 1 96.69 65 ILE B CA 1
ATOM 1602 C C . ILE B 1 65 ? 6.652 5.699 -6.941 1 96.69 65 ILE B C 1
ATOM 1604 O O . ILE B 1 65 ? 7.5 6.574 -7.133 1 96.69 65 ILE B O 1
ATOM 1608 N N . ARG B 1 66 ? 5.656 5.789 -6.094 1 97.88 66 ARG B N 1
ATOM 1609 C CA . ARG B 1 66 ? 5.559 6.824 -5.07 1 97.88 66 ARG B CA 1
ATOM 1610 C C . ARG B 1 66 ? 5.348 6.207 -3.689 1 97.88 66 ARG B C 1
ATOM 1612 O O . ARG B 1 66 ? 4.422 5.422 -3.488 1 97.88 66 ARG B O 1
ATOM 1619 N N . ILE B 1 67 ? 6.238 6.52 -2.715 1 98.56 67 ILE B N 1
ATOM 1620 C CA . ILE B 1 67 ? 6.172 6.055 -1.335 1 98.56 67 ILE B CA 1
ATOM 1621 C C . ILE B 1 67 ? 6.09 7.25 -0.389 1 98.56 67 ILE B C 1
ATOM 1623 O O . ILE B 1 67 ? 6.836 8.219 -0.542 1 98.56 67 ILE B O 1
ATOM 1627 N N . THR B 1 68 ? 5.195 7.199 0.509 1 98.69 68 THR B N 1
ATOM 1628 C CA . THR B 1 68 ? 5.062 8.266 1.495 1 98.69 68 THR B CA 1
ATOM 1629 C C . THR B 1 68 ? 5 7.691 2.908 1 98.69 68 THR B C 1
ATOM 1631 O O . THR B 1 68 ? 4.746 6.496 3.088 1 98.69 68 THR B O 1
ATOM 1634 N N . GLY B 1 69 ? 5.293 8.57 3.84 1 97.94 69 GLY B N 1
ATOM 1635 C CA . GLY B 1 69 ? 5.258 8.172 5.238 1 97.94 69 GLY B CA 1
ATOM 1636 C C . GLY B 1 69 ? 5.84 9.219 6.172 1 97.94 69 GLY B C 1
ATOM 1637 O O . GLY B 1 69 ? 6.102 10.344 5.758 1 97.94 69 GLY B O 1
ATOM 1638 N N . GLY B 1 70 ? 5.965 8.844 7.363 1 96.38 70 GLY B N 1
ATOM 1639 C CA . GLY B 1 70 ? 6.566 9.594 8.453 1 96.38 70 GLY B CA 1
ATOM 1640 C C . GLY B 1 70 ? 6.797 8.766 9.703 1 96.38 70 GLY B C 1
ATOM 1641 O O . GLY B 1 70 ? 6.414 7.594 9.75 1 96.38 70 GLY B O 1
ATOM 1642 N N . ASP B 1 71 ? 7.465 9.391 10.648 1 94.75 71 ASP B N 1
ATOM 1643 C CA . ASP B 1 71 ? 7.66 8.688 11.914 1 94.75 71 ASP B CA 1
ATOM 1644 C C . ASP B 1 71 ? 6.43 8.82 12.805 1 94.75 71 ASP B C 1
ATOM 1646 O O . ASP B 1 71 ? 5.961 9.93 13.07 1 94.75 71 ASP B O 1
ATOM 1650 N N . GLY B 1 72 ? 5.918 7.719 13.188 1 88.5 72 GLY B N 1
ATOM 1651 C CA . GLY B 1 72 ? 4.77 7.727 14.078 1 88.5 72 GLY B CA 1
ATOM 1652 C C . GLY B 1 72 ? 5.07 8.336 15.438 1 88.5 72 GLY B C 1
ATOM 1653 O O . GLY B 1 72 ? 6.234 8.445 15.828 1 88.5 72 GLY B O 1
ATOM 1654 N N . ILE B 1 73 ? 4.137 8.945 16.125 1 77.44 73 ILE B N 1
ATOM 1655 C CA . ILE B 1 73 ? 4.336 9.688 17.375 1 77.44 73 ILE B CA 1
ATOM 1656 C C . ILE B 1 73 ? 4.191 8.742 18.562 1 77.44 73 ILE B C 1
ATOM 1658 O O . ILE B 1 73 ? 4.766 8.984 19.625 1 77.44 73 ILE B O 1
ATOM 1662 N N . GLY B 1 74 ? 4 7.512 18.438 1 70.19 74 GLY B N 1
ATOM 1663 C CA . GLY B 1 74 ? 3.805 6.617 19.562 1 70.19 74 GLY B CA 1
ATOM 1664 C C . GLY B 1 74 ? 5.016 5.754 19.859 1 70.19 74 GLY B C 1
ATOM 1665 O O . GLY B 1 74 ? 5.82 5.48 18.969 1 70.19 74 GLY B O 1
ATOM 1666 N N . GLU B 1 75 ? 5.469 5.727 21.172 1 62.38 75 GLU B N 1
ATOM 1667 C CA . GLU B 1 75 ? 6.629 4.961 21.625 1 62.38 75 GLU B CA 1
ATOM 1668 C C . GLU B 1 75 ? 6.531 3.506 21.172 1 62.38 75 GLU B C 1
ATOM 1670 O O . GLU B 1 75 ? 7.555 2.838 20.984 1 62.38 75 GLU B O 1
ATOM 1675 N N . SER B 1 76 ? 5.371 3.092 20.906 1 76.12 76 SER B N 1
ATOM 1676 C CA . SER B 1 76 ? 5.297 1.649 20.703 1 76.12 76 SER B CA 1
ATOM 1677 C C . SER B 1 76 ? 4.609 1.312 19.375 1 76.12 76 SER B C 1
ATOM 1679 O O . SER B 1 76 ? 3.564 0.66 19.375 1 76.12 76 SER B O 1
ATOM 1681 N N . LEU B 1 77 ? 5.199 1.76 18.391 1 80.81 77 LEU B N 1
ATOM 1682 C CA . LEU B 1 77 ? 4.648 1.3 17.125 1 80.81 77 LEU B CA 1
ATOM 1683 C C . LEU B 1 77 ? 5.086 -0.13 16.828 1 80.81 77 LEU B C 1
ATOM 1685 O O . LEU B 1 77 ? 6.227 -0.504 17.109 1 80.81 77 LEU B O 1
ATOM 1689 N N . PRO B 1 78 ? 4.137 -0.865 16.266 1 87.38 78 PRO B N 1
ATOM 1690 C CA . PRO B 1 78 ? 4.516 -2.234 15.898 1 87.38 78 PRO B CA 1
ATOM 1691 C C . PRO B 1 78 ? 5.5 -2.285 14.734 1 87.38 78 PRO B C 1
ATOM 1693 O O . PRO B 1 78 ? 5.754 -1.264 14.086 1 87.38 78 PRO B O 1
ATOM 1696 N N . SER B 1 79 ? 6.062 -3.475 14.602 1 91.94 79 SER B N 1
ATOM 1697 C CA . SER B 1 79 ? 6.926 -3.748 13.461 1 91.94 79 SER B CA 1
ATOM 1698 C C . SER B 1 79 ? 6.18 -3.566 12.148 1 91.94 79 SER B C 1
ATOM 1700 O O . SER B 1 79 ? 4.953 -3.693 12.102 1 91.94 79 SER B O 1
ATOM 1702 N N . LEU B 1 80 ? 6.98 -3.254 11.109 1 96.69 80 LEU B N 1
ATOM 1703 C CA . LEU B 1 80 ? 6.391 -3.143 9.781 1 96.69 80 LEU B CA 1
ATOM 1704 C C . LEU B 1 80 ? 6.199 -4.52 9.156 1 96.69 80 LEU B C 1
ATOM 1706 O O . LEU B 1 80 ? 5.559 -4.648 8.109 1 96.69 80 LEU B O 1
ATOM 1710 N N . GLU B 1 81 ? 6.715 -5.539 9.766 1 96.31 81 GLU B N 1
ATOM 1711 C CA . GLU B 1 81 ? 6.441 -6.891 9.281 1 96.31 81 GLU B CA 1
ATOM 1712 C C . GLU B 1 81 ? 4.945 -7.188 9.305 1 96.31 81 GLU B C 1
ATOM 1714 O O . GLU B 1 81 ? 4.258 -6.875 10.281 1 96.31 81 GLU B O 1
ATOM 1719 N N . SER B 1 82 ? 4.496 -7.773 8.211 1 96.06 82 SER B N 1
ATOM 1720 C CA . SER B 1 82 ? 3.059 -7.988 8.078 1 96.06 82 SER B CA 1
ATOM 1721 C C . SER B 1 82 ? 2.758 -9.234 7.254 1 96.06 82 SER B C 1
ATOM 1723 O O . SER B 1 82 ? 3.445 -9.516 6.27 1 96.06 82 SER B O 1
ATOM 1725 N N . GLU B 1 83 ? 1.716 -9.852 7.617 1 93.62 83 GLU B N 1
ATOM 1726 C CA . GLU B 1 83 ? 1.224 -10.992 6.852 1 93.62 83 GLU B CA 1
ATOM 1727 C C . GLU B 1 83 ? 0.111 -10.578 5.895 1 93.62 83 GLU B C 1
ATOM 1729 O O . GLU B 1 83 ? -0.326 -11.375 5.059 1 93.62 83 GLU B O 1
ATOM 1734 N N . VAL B 1 84 ? -0.276 -9.281 6.027 1 96.31 84 VAL B N 1
ATOM 1735 C CA . VAL B 1 84 ? -1.481 -8.953 5.277 1 96.31 84 VAL B CA 1
ATOM 1736 C C . VAL B 1 84 ? -1.201 -7.773 4.348 1 96.31 84 VAL B C 1
ATOM 1738 O O . VAL B 1 84 ? -1.959 -7.523 3.406 1 96.31 84 VAL B O 1
ATOM 1741 N N . TYR B 1 85 ? -0.139 -7.066 4.613 1 97.88 85 TYR B N 1
ATOM 1742 C CA . TYR B 1 85 ? 0.238 -5.961 3.744 1 97.88 85 TYR B CA 1
ATOM 1743 C C . TYR B 1 85 ? 1.582 -6.223 3.076 1 97.88 85 TYR B C 1
ATOM 1745 O O . TYR B 1 85 ? 2.539 -6.637 3.734 1 97.88 85 TYR B O 1
ATOM 1753 N N . SER B 1 86 ? 1.641 -6.035 1.825 1 98.38 86 SER B N 1
ATOM 1754 C CA . SER B 1 86 ? 2.873 -6.055 1.045 1 98.38 86 SER B CA 1
ATOM 1755 C C . SER B 1 86 ? 2.77 -5.152 -0.178 1 98.38 86 SER B C 1
ATOM 1757 O O . SER B 1 86 ? 1.731 -4.527 -0.409 1 98.38 86 SER B O 1
ATOM 1759 N N . PHE B 1 87 ? 3.854 -4.973 -0.831 1 98.75 87 PHE B N 1
ATOM 1760 C CA . PHE B 1 87 ? 3.889 -4.188 -2.059 1 98.75 87 PHE B CA 1
ATOM 1761 C C . PHE B 1 87 ? 4.32 -5.051 -3.24 1 98.75 87 PHE B C 1
ATOM 1763 O O . PHE B 1 87 ? 5.199 -5.902 -3.104 1 98.75 87 PHE B O 1
ATOM 1770 N N . MET B 1 88 ? 3.729 -4.758 -4.344 1 98.5 88 MET B N 1
ATOM 1771 C CA . MET B 1 88 ? 4 -5.496 -5.574 1 98.5 88 MET B CA 1
ATOM 1772 C C . MET B 1 88 ? 4.648 -4.594 -6.617 1 98.5 88 MET B C 1
ATOM 1774 O O . MET B 1 88 ? 4.238 -3.443 -6.789 1 98.5 88 MET B O 1
ATOM 1778 N N . ILE B 1 89 ? 5.645 -5.102 -7.219 1 98.5 89 ILE B N 1
ATOM 1779 C CA . ILE B 1 89 ? 6.219 -4.488 -8.414 1 98.5 89 ILE B CA 1
ATOM 1780 C C . ILE B 1 89 ? 6.039 -5.422 -9.609 1 98.5 89 ILE B C 1
ATOM 1782 O O . ILE B 1 89 ? 6.605 -6.516 -9.641 1 98.5 89 ILE B O 1
ATOM 1786 N N . GLN B 1 90 ? 5.234 -5.008 -10.508 1 97.81 90 GLN B N 1
ATOM 1787 C CA . GLN B 1 90 ? 5.086 -5.703 -11.781 1 97.81 90 GLN B CA 1
ATOM 1788 C C . GLN B 1 90 ? 6.105 -5.203 -12.805 1 97.81 90 GLN B C 1
ATOM 1790 O O . GLN B 1 90 ? 6.07 -4.039 -13.203 1 97.81 90 GLN B O 1
ATOM 1795 N N . CYS B 1 91 ? 6.957 -6.094 -13.195 1 97.94 91 CYS B N 1
ATOM 1796 C CA . CYS B 1 91 ? 8.031 -5.734 -14.125 1 97.94 91 CYS B CA 1
ATOM 1797 C C . CYS B 1 91 ? 7.688 -6.164 -15.547 1 97.94 91 CYS B C 1
ATOM 1799 O O . CYS B 1 91 ? 6.926 -7.113 -15.742 1 97.94 91 CYS B O 1
ATOM 1801 N N . GLU B 1 92 ? 8.258 -5.484 -16.469 1 96.12 92 GLU B N 1
ATOM 1802 C CA . GLU B 1 92 ? 8.016 -5.793 -17.875 1 96.12 92 GLU B CA 1
ATOM 1803 C C . GLU B 1 92 ? 8.719 -7.082 -18.281 1 96.12 92 GLU B C 1
ATOM 1805 O O . GLU B 1 92 ? 8.219 -7.832 -19.125 1 96.12 92 GLU B O 1
ATOM 1810 N N . THR B 1 93 ? 9.898 -7.246 -17.75 1 96.94 93 THR B N 1
ATOM 1811 C CA . THR B 1 93 ? 10.672 -8.43 -18.109 1 96.94 93 THR B CA 1
ATOM 1812 C C . THR B 1 93 ? 11.25 -9.094 -16.859 1 96.94 93 THR B C 1
ATOM 1814 O O . THR B 1 93 ? 11.367 -8.453 -15.805 1 96.94 93 THR B O 1
ATOM 1817 N N . VAL B 1 94 ? 11.586 -10.328 -17.031 1 97.75 94 VAL B N 1
ATOM 1818 C CA . VAL B 1 94 ? 12.234 -11.086 -15.961 1 97.75 94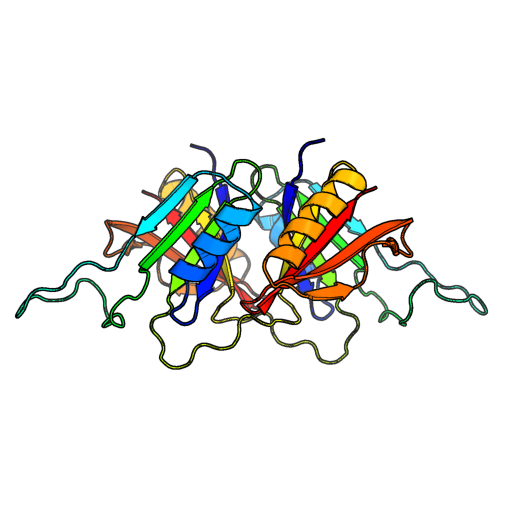 VAL B CA 1
ATOM 1819 C C . VAL B 1 94 ? 13.57 -10.43 -15.602 1 97.75 94 VAL B C 1
ATOM 1821 O O . VAL B 1 94 ? 13.914 -10.305 -14.422 1 97.75 94 VAL B O 1
ATOM 1824 N N . ALA B 1 95 ? 14.312 -9.977 -16.609 1 97.62 95 ALA B N 1
ATOM 1825 C CA . ALA B 1 95 ? 15.609 -9.344 -16.391 1 97.62 95 ALA B CA 1
ATOM 1826 C C . ALA B 1 95 ? 15.469 -8.078 -15.555 1 97.62 95 ALA B C 1
ATOM 1828 O O . ALA B 1 95 ? 16.297 -7.809 -14.672 1 97.62 95 ALA B O 1
ATOM 1829 N N . GLU B 1 96 ? 14.461 -7.309 -15.828 1 97.62 96 GLU B N 1
ATOM 1830 C CA . GLU B 1 96 ? 14.203 -6.09 -15.062 1 97.62 96 GLU B CA 1
ATOM 1831 C C . GLU B 1 96 ? 13.938 -6.41 -13.594 1 97.62 96 GLU B C 1
ATOM 1833 O O . GLU B 1 96 ? 14.445 -5.727 -12.703 1 97.62 96 GLU B O 1
ATOM 1838 N N . ALA B 1 97 ? 13.141 -7.406 -13.367 1 98.38 97 ALA B N 1
ATOM 1839 C CA . ALA B 1 97 ? 12.852 -7.828 -12 1 98.38 97 ALA B CA 1
ATOM 1840 C C . ALA B 1 97 ? 14.117 -8.289 -11.281 1 98.38 97 ALA B C 1
ATOM 1842 O O . ALA B 1 97 ? 14.359 -7.918 -10.133 1 98.38 97 ALA B O 1
ATOM 1843 N N . GLU B 1 98 ? 14.852 -9.07 -11.945 1 98.12 98 GLU B N 1
ATOM 1844 C CA . GLU B 1 98 ? 16.078 -9.594 -11.359 1 98.12 98 GLU B CA 1
ATOM 1845 C C . GLU B 1 98 ? 17.047 -8.469 -11 1 98.12 98 GLU B C 1
ATOM 1847 O O . GLU B 1 98 ? 17.719 -8.531 -9.961 1 98.12 98 GLU B O 1
ATOM 1852 N N . GLU B 1 99 ? 17.125 -7.508 -11.828 1 97.88 99 GLU B N 1
ATOM 1853 C CA . GLU B 1 99 ? 17.984 -6.355 -11.547 1 97.88 99 GLU B CA 1
ATOM 1854 C C . GLU B 1 99 ? 17.516 -5.621 -10.297 1 97.88 99 GLU B C 1
ATOM 1856 O O . GLU B 1 99 ? 18.344 -5.246 -9.453 1 97.88 99 GLU B O 1
ATOM 1861 N N . LEU B 1 100 ? 16.25 -5.395 -10.242 1 98.19 100 LEU B N 1
ATOM 1862 C CA . LEU B 1 100 ? 15.719 -4.699 -9.078 1 98.19 100 LEU B CA 1
ATOM 1863 C C . LEU B 1 100 ? 15.922 -5.523 -7.812 1 98.19 100 LEU B C 1
ATOM 1865 O O . LEU B 1 100 ? 16.312 -4.984 -6.773 1 98.19 100 LEU B O 1
ATOM 1869 N N . ILE B 1 101 ? 15.68 -6.773 -7.91 1 98.69 101 ILE B N 1
ATOM 1870 C CA . ILE B 1 101 ? 15.875 -7.68 -6.781 1 98.69 101 ILE B CA 1
ATOM 1871 C C . ILE B 1 101 ? 17.328 -7.648 -6.336 1 98.69 101 ILE B C 1
ATOM 1873 O O . ILE B 1 101 ? 17.625 -7.613 -5.137 1 98.69 101 ILE B O 1
ATOM 1877 N N . ALA B 1 102 ? 18.234 -7.637 -7.266 1 98.62 102 ALA B N 1
ATOM 1878 C CA . ALA B 1 102 ? 19.672 -7.566 -6.945 1 98.62 102 ALA B CA 1
ATOM 1879 C C . ALA B 1 102 ? 19.984 -6.305 -6.152 1 98.62 102 ALA B C 1
ATOM 1881 O O . ALA B 1 102 ? 20.766 -6.344 -5.199 1 98.62 102 ALA B O 1
ATOM 1882 N N . LYS B 1 103 ? 19.438 -5.215 -6.52 1 98.56 103 LYS B N 1
ATOM 1883 C CA . LYS B 1 103 ? 19.641 -3.971 -5.789 1 98.56 103 LYS B CA 1
ATOM 1884 C C . LYS B 1 103 ? 19.156 -4.098 -4.344 1 98.56 103 LYS B C 1
ATOM 1886 O O . LYS B 1 103 ? 19.844 -3.646 -3.418 1 98.56 103 LYS B O 1
ATOM 1891 N N . PHE B 1 104 ? 17.984 -4.707 -4.184 1 98.75 104 PHE B N 1
ATOM 1892 C CA . PHE B 1 104 ? 17.453 -4.922 -2.842 1 98.75 104 PHE B CA 1
ATOM 1893 C C . PHE B 1 104 ? 18.406 -5.781 -2.02 1 98.75 104 PHE B C 1
ATOM 1895 O O . PHE B 1 104 ? 18.703 -5.461 -0.864 1 98.75 104 PHE B O 1
ATOM 1902 N N . LEU B 1 105 ? 18.875 -6.816 -2.617 1 98.62 105 LEU B N 1
ATOM 1903 C CA . LEU B 1 105 ? 19.719 -7.762 -1.902 1 98.62 105 LEU B CA 1
ATOM 1904 C C . LEU B 1 105 ? 21.078 -7.133 -1.561 1 98.62 105 LEU B C 1
ATOM 1906 O O . LEU B 1 105 ? 21.594 -7.344 -0.465 1 98.62 105 LEU B O 1
ATOM 1910 N N . GLN B 1 106 ? 21.594 -6.309 -2.432 1 98.31 106 GLN B N 1
ATOM 1911 C CA . GLN B 1 106 ? 22.859 -5.621 -2.209 1 98.31 106 GLN B CA 1
ATOM 1912 C C . GLN B 1 106 ? 22.719 -4.562 -1.12 1 98.31 106 GLN B C 1
ATOM 1914 O O . GLN B 1 106 ? 23.719 -4.133 -0.541 1 98.31 106 GLN B O 1
ATOM 1919 N N . SER B 1 107 ? 21.516 -4.203 -0.897 1 97.81 107 SER B N 1
ATOM 1920 C CA . SER B 1 107 ? 21.281 -3.131 0.063 1 97.81 107 SER B CA 1
ATOM 1921 C C . SER B 1 107 ? 20.781 -3.684 1.397 1 97.81 107 SER B C 1
ATOM 1923 O O . SER B 1 107 ? 20.188 -2.955 2.195 1 97.81 107 SER B O 1
ATOM 1925 N N . GLY B 1 108 ? 20.812 -4.988 1.594 1 98.25 108 GLY B N 1
ATOM 1926 C CA . GLY B 1 108 ? 20.594 -5.535 2.924 1 98.25 108 GLY B CA 1
ATOM 1927 C C . GLY B 1 108 ? 19.297 -6.289 3.055 1 98.25 108 GLY B C 1
ATOM 1928 O O . GLY B 1 108 ? 18.953 -6.777 4.137 1 98.25 108 GLY B O 1
ATOM 1929 N N . SER B 1 109 ? 18.562 -6.414 1.982 1 98.62 109 SER B N 1
ATOM 1930 C CA . SER B 1 109 ? 17.312 -7.164 2.018 1 98.62 109 SER B CA 1
ATOM 1931 C C . SER B 1 109 ? 17.578 -8.664 1.943 1 98.62 109 SER B C 1
ATOM 1933 O O . SER B 1 109 ? 18.688 -9.094 1.668 1 98.62 109 SER B O 1
ATOM 1935 N N . SER B 1 110 ? 16.5 -9.438 2.264 1 98.62 110 SER B N 1
ATOM 1936 C CA . SER B 1 110 ? 16.625 -10.891 2.225 1 98.62 110 SER B CA 1
ATOM 1937 C C . SER B 1 110 ? 15.539 -11.508 1.356 1 98.62 110 SER B C 1
ATOM 1939 O O . SER B 1 110 ? 14.445 -10.953 1.233 1 98.62 110 SER B O 1
ATOM 1941 N N . VAL B 1 111 ? 15.836 -12.672 0.809 1 98.56 111 VAL B N 1
ATOM 1942 C CA . VAL B 1 111 ? 14.883 -13.406 -0.011 1 98.56 111 VAL B CA 1
ATOM 1943 C C . VAL B 1 111 ? 13.883 -14.133 0.887 1 98.56 111 VAL B C 1
ATOM 1945 O O . VAL B 1 111 ? 14.281 -14.859 1.805 1 98.56 111 VAL B O 1
ATOM 1948 N N . LYS B 1 112 ? 12.664 -13.93 0.689 1 98 112 LYS B N 1
ATOM 1949 C CA . LYS B 1 112 ? 11.617 -14.68 1.375 1 98 112 LYS B CA 1
ATOM 1950 C C . LYS B 1 112 ? 11.047 -15.773 0.477 1 98 112 LYS B C 1
ATOM 1952 O O . LYS B 1 112 ? 10.695 -16.859 0.955 1 98 112 LYS B O 1
ATOM 1957 N N . MET B 1 113 ? 10.938 -15.484 -0.78 1 96.88 113 MET B N 1
ATOM 1958 C CA . MET B 1 113 ? 10.555 -16.422 -1.835 1 96.88 113 MET B CA 1
ATOM 1959 C C . MET B 1 113 ? 11.406 -16.203 -3.082 1 96.88 113 MET B C 1
ATOM 1961 O O . MET B 1 113 ? 11.422 -15.117 -3.65 1 96.88 113 MET B O 1
ATOM 1965 N N . PRO B 1 114 ? 12.102 -17.25 -3.439 1 97.94 114 PRO B N 1
ATOM 1966 C CA . PRO B 1 114 ? 12.961 -17.078 -4.613 1 97.94 114 PRO B CA 1
ATOM 1967 C C . PRO B 1 114 ? 12.18 -16.672 -5.863 1 97.94 114 PRO B C 1
ATOM 1969 O O . PRO B 1 114 ? 11.062 -17.156 -6.078 1 97.94 114 PRO B O 1
ATOM 1972 N N . PHE B 1 115 ? 12.797 -15.781 -6.641 1 98.44 115 PHE B N 1
ATOM 1973 C CA . PHE B 1 115 ? 12.195 -15.352 -7.895 1 98.44 115 PHE B CA 1
ATOM 1974 C C . PHE B 1 115 ? 12.352 -16.422 -8.969 1 98.44 115 PHE B C 1
ATOM 1976 O O . PHE B 1 115 ? 13.445 -16.609 -9.508 1 98.44 115 PHE B O 1
ATOM 1983 N N . MET B 1 116 ? 11.273 -17.094 -9.258 1 97.31 116 MET B N 1
ATOM 1984 C CA . MET B 1 116 ? 11.25 -18.203 -10.203 1 97.31 116 MET B CA 1
ATOM 1985 C C . MET B 1 116 ? 9.859 -18.375 -10.805 1 97.31 116 MET B C 1
ATOM 1987 O O . MET B 1 116 ? 8.93 -17.672 -10.43 1 97.31 116 MET B O 1
ATOM 1991 N N . LYS B 1 117 ? 9.75 -19.297 -11.734 1 95.5 117 LYS B N 1
ATOM 1992 C CA . LYS B 1 117 ? 8.445 -19.578 -12.328 1 95.5 117 LYS B CA 1
ATOM 1993 C C . LYS B 1 117 ? 7.469 -20.109 -11.281 1 95.5 117 LYS B C 1
ATOM 1995 O O . LYS B 1 117 ? 7.766 -21.078 -10.586 1 95.5 117 LYS B O 1
ATOM 2000 N N . ALA B 1 118 ? 6.344 -19.438 -11.18 1 92.25 118 ALA B N 1
ATOM 2001 C CA . ALA B 1 118 ? 5.316 -19.797 -10.203 1 92.25 118 ALA B CA 1
ATOM 2002 C C . ALA B 1 118 ? 4.297 -20.75 -10.805 1 92.25 118 ALA B C 1
ATOM 2004 O O . ALA B 1 118 ? 4.27 -20.953 -12.023 1 92.25 118 ALA B O 1
ATOM 2005 N N . PRO B 1 119 ? 3.469 -21.297 -10.008 1 85.19 119 PRO B N 1
ATOM 2006 C CA . PRO B 1 119 ? 2.482 -22.266 -10.492 1 85.19 119 PRO B CA 1
ATOM 2007 C C . PRO B 1 119 ? 1.519 -21.672 -11.508 1 85.19 119 PRO B C 1
ATOM 2009 O O . PRO B 1 119 ? 0.961 -22.406 -12.336 1 85.19 119 PRO B O 1
ATOM 2012 N N . TRP B 1 120 ? 1.327 -20.438 -11.445 1 86.75 120 TRP B N 1
ATOM 2013 C CA . TRP B 1 120 ? 0.389 -19.812 -12.367 1 86.75 120 TRP B CA 1
ATOM 2014 C C . TRP B 1 120 ? 1.093 -19.375 -13.648 1 86.75 120 TRP B C 1
ATOM 2016 O O . TRP B 1 120 ? 0.487 -18.719 -14.508 1 86.75 120 TRP B O 1
ATOM 2026 N N . GLY B 1 121 ? 2.428 -19.656 -13.828 1 89.69 121 GLY B N 1
ATOM 2027 C CA . GLY B 1 121 ? 3.127 -19.484 -15.094 1 89.69 121 GLY B CA 1
ATOM 2028 C C . GLY B 1 121 ? 4.074 -18.297 -15.102 1 89.69 121 GLY B C 1
ATOM 2029 O O . GLY B 1 121 ? 5.121 -18.344 -15.75 1 89.69 121 GLY B O 1
ATOM 2030 N N . SER B 1 122 ? 3.771 -17.25 -14.422 1 94.75 122 SER B N 1
ATOM 2031 C CA . SER B 1 122 ? 4.629 -16.062 -14.375 1 94.75 122 SER B CA 1
ATOM 2032 C C . SER B 1 122 ? 5.77 -16.25 -13.383 1 94.75 122 SER B C 1
ATOM 2034 O O . SER B 1 122 ? 5.742 -17.172 -12.562 1 94.75 122 SER B O 1
ATOM 2036 N N . HIS B 1 123 ? 6.828 -15.492 -13.531 1 97.94 123 HIS B N 1
ATOM 2037 C CA . HIS B 1 123 ? 7.863 -15.438 -12.5 1 97.94 123 HIS B CA 1
ATOM 2038 C C . HIS B 1 123 ? 7.418 -14.594 -11.312 1 97.94 123 HIS B C 1
ATOM 2040 O O . HIS B 1 123 ? 6.777 -13.555 -11.492 1 97.94 123 HIS B O 1
ATOM 2046 N N . TYR B 1 124 ? 7.766 -15.102 -10.211 1 97.88 124 TYR B N 1
ATOM 2047 C CA . TYR B 1 124 ? 7.336 -14.445 -8.977 1 97.88 124 TYR B CA 1
ATOM 2048 C C . TYR B 1 124 ? 8.336 -14.688 -7.852 1 97.88 124 TYR B C 1
ATOM 2050 O O . TYR B 1 124 ? 8.945 -15.758 -7.777 1 97.88 124 TYR B O 1
ATOM 2058 N N . GLY B 1 125 ? 8.484 -13.719 -6.961 1 98.25 125 GLY B N 1
ATOM 2059 C CA . GLY B 1 125 ? 9.32 -13.828 -5.777 1 98.25 125 GLY B CA 1
ATOM 2060 C C . GLY B 1 125 ? 9.078 -12.727 -4.766 1 98.25 125 GLY B C 1
ATOM 2061 O O . GLY B 1 125 ? 8.359 -11.766 -5.051 1 98.25 125 GLY B O 1
ATOM 2062 N N . GLN B 1 126 ? 9.625 -12.938 -3.588 1 98.56 126 GLN B N 1
ATOM 2063 C CA . GLN B 1 126 ? 9.414 -11.969 -2.521 1 98.56 126 GLN B CA 1
ATOM 2064 C C . GLN B 1 126 ? 10.719 -11.656 -1.794 1 98.56 126 GLN B C 1
ATOM 2066 O O . GLN B 1 126 ? 11.539 -12.547 -1.57 1 98.56 126 GLN B O 1
ATOM 2071 N N . ILE B 1 127 ? 10.812 -10.398 -1.461 1 98.69 127 ILE B N 1
ATOM 2072 C CA . ILE B 1 127 ? 11.953 -9.875 -0.71 1 98.69 127 ILE B CA 1
ATOM 2073 C C . ILE B 1 127 ? 11.453 -9.156 0.54 1 98.69 127 ILE B C 1
ATOM 2075 O O . ILE B 1 127 ? 10.445 -8.445 0.496 1 98.69 127 ILE B O 1
ATOM 2079 N N . LEU B 1 128 ? 12.117 -9.359 1.63 1 98.81 128 LEU B N 1
ATOM 2080 C CA . LEU B 1 128 ? 11.906 -8.594 2.854 1 98.81 128 LEU B CA 1
ATOM 2081 C C . LEU B 1 128 ? 12.992 -7.539 3.029 1 98.81 128 LEU B C 1
ATOM 2083 O O . LEU B 1 128 ? 14.172 -7.867 3.123 1 98.81 128 LEU B O 1
ATOM 2087 N N . ASP B 1 129 ? 12.609 -6.309 3.096 1 98.69 129 ASP B N 1
ATOM 2088 C CA . ASP B 1 129 ? 13.633 -5.277 3.199 1 98.69 129 ASP B CA 1
ATOM 2089 C C . ASP B 1 129 ? 14.062 -5.066 4.652 1 98.69 129 ASP B C 1
ATOM 2091 O O . ASP B 1 129 ? 13.484 -5.664 5.562 1 98.69 129 ASP B O 1
ATOM 2095 N N . PRO B 1 130 ? 15.102 -4.27 4.965 1 98.31 130 PRO B N 1
ATOM 2096 C CA . PRO B 1 130 ? 15.664 -4.168 6.312 1 98.31 130 PRO B CA 1
ATOM 2097 C C . PRO B 1 130 ? 14.695 -3.547 7.312 1 98.31 130 PRO B C 1
ATOM 2099 O O . PRO B 1 130 ? 14.93 -3.607 8.523 1 98.31 130 PRO B O 1
ATOM 2102 N N . PHE B 1 131 ? 13.656 -2.938 6.84 1 98.19 131 PHE B N 1
ATOM 2103 C CA . PHE B 1 131 ? 12.719 -2.242 7.711 1 98.19 131 PHE B CA 1
ATOM 2104 C C . PHE B 1 131 ? 11.508 -3.121 8.016 1 98.19 131 PHE B C 1
ATOM 2106 O O . PHE B 1 131 ? 10.656 -2.758 8.828 1 98.19 131 PHE B O 1
ATOM 2113 N N . GLY B 1 132 ? 11.43 -4.262 7.281 1 98.19 132 GLY B N 1
ATOM 2114 C CA . GLY B 1 132 ? 10.367 -5.215 7.555 1 98.19 132 GLY B CA 1
ATOM 2115 C C . GLY B 1 132 ? 9.258 -5.191 6.516 1 98.19 132 GLY B C 1
ATOM 2116 O O . GLY B 1 132 ? 8.234 -5.852 6.68 1 98.19 132 GLY B O 1
ATOM 2117 N N . ILE B 1 133 ? 9.422 -4.508 5.492 1 98.69 133 ILE B N 1
ATOM 2118 C CA . ILE B 1 133 ? 8.398 -4.414 4.457 1 98.69 133 ILE B CA 1
ATOM 2119 C C . ILE B 1 133 ? 8.609 -5.512 3.42 1 98.69 133 ILE B C 1
ATOM 2121 O O . ILE B 1 133 ? 9.734 -5.719 2.947 1 98.69 133 ILE B O 1
ATOM 2125 N N . MET B 1 134 ? 7.551 -6.195 3.117 1 98.75 134 MET B N 1
ATOM 2126 C CA . MET B 1 134 ? 7.574 -7.258 2.117 1 98.75 134 MET B CA 1
ATOM 2127 C C . MET B 1 134 ? 7.324 -6.699 0.721 1 98.75 134 MET B C 1
ATOM 2129 O O . MET B 1 134 ? 6.344 -5.992 0.498 1 98.75 134 MET B O 1
ATOM 2133 N N . TRP B 1 135 ? 8.211 -7.043 -0.187 1 98.81 135 TRP B N 1
ATOM 2134 C CA . TRP B 1 135 ? 8.102 -6.684 -1.597 1 98.81 135 TRP B CA 1
ATOM 2135 C C . TRP B 1 135 ? 7.949 -7.926 -2.467 1 98.81 135 TRP B C 1
ATOM 2137 O O . TRP B 1 135 ? 8.711 -8.883 -2.328 1 98.81 135 TRP B O 1
ATOM 2147 N N . ALA B 1 136 ? 7 -7.891 -3.285 1 98.62 136 ALA B N 1
ATOM 2148 C CA . ALA B 1 136 ? 6.82 -8.969 -4.254 1 98.62 136 ALA B CA 1
ATOM 2149 C C . ALA B 1 136 ? 7.133 -8.492 -5.668 1 98.62 136 ALA B C 1
ATOM 2151 O O . ALA B 1 136 ? 6.84 -7.348 -6.027 1 98.62 136 ALA B O 1
ATOM 2152 N N . PHE B 1 137 ? 7.715 -9.344 -6.426 1 98.62 137 PHE B N 1
ATOM 2153 C CA . PHE B 1 137 ? 8.094 -9.062 -7.809 1 98.62 137 PHE B CA 1
ATOM 2154 C C . PHE B 1 137 ? 7.418 -10.039 -8.766 1 98.62 137 PHE B C 1
ATOM 2156 O O . PHE B 1 137 ? 7.367 -11.242 -8.492 1 98.62 137 PHE B O 1
ATOM 2163 N N . HIS B 1 138 ? 6.902 -9.484 -9.797 1 98.12 138 HIS B N 1
ATOM 2164 C CA . HIS B 1 138 ? 6.191 -10.266 -10.797 1 98.12 138 HIS B CA 1
ATOM 2165 C C . HIS B 1 138 ? 6.645 -9.898 -12.211 1 98.12 138 HIS B C 1
ATOM 2167 O O . HIS B 1 138 ? 6.824 -8.719 -12.516 1 98.12 138 HIS B O 1
ATOM 2173 N N . ALA B 1 139 ? 6.859 -10.883 -13.039 1 97.69 139 ALA B N 1
ATOM 2174 C CA . ALA B 1 139 ? 7.184 -10.68 -14.445 1 97.69 139 ALA B CA 1
ATOM 2175 C C . ALA B 1 139 ? 6.699 -11.852 -15.297 1 97.69 139 ALA B C 1
ATOM 2177 O O . ALA B 1 139 ? 6.789 -13.008 -14.875 1 97.69 139 ALA B O 1
ATOM 2178 N N . GLU B 1 140 ? 6.207 -11.562 -16.469 1 91.94 140 GLU B N 1
ATOM 2179 C CA . GLU B 1 140 ? 5.754 -12.609 -17.375 1 91.94 140 GLU B CA 1
ATOM 2180 C C . GLU B 1 140 ? 6.902 -13.117 -18.25 1 91.94 140 GLU B C 1
ATOM 2182 O O . GLU B 1 140 ? 7.832 -12.375 -18.547 1 91.94 140 GLU B O 1
#

Organism: NCBI:txid1408189

Solvent-accessible surface area (backbone atoms only — not comparable to full-atom values): 15311 Å² total; per-residue (Å²): 111,77,56,41,58,38,50,32,37,39,29,86,63,46,33,65,60,49,50,52,53,49,34,72,68,65,43,63,51,76,49,76,38,66,60,78,85,66,55,91,94,51,81,59,80,48,102,61,78,70,56,87,86,35,32,55,34,37,39,38,42,46,83,54,44,56,48,33,30,19,25,52,77,59,93,73,61,73,74,59,57,57,90,38,56,36,34,35,38,42,28,54,33,53,68,56,42,52,53,53,51,48,49,43,47,76,71,61,25,44,79,76,35,74,75,39,75,39,78,87,66,37,32,33,26,28,36,34,39,84,74,31,47,40,37,34,40,35,19,100,112,79,54,43,55,37,50,33,37,41,29,87,66,48,33,65,61,50,52,53,54,49,34,73,69,64,42,62,50,77,48,77,37,66,60,79,83,64,54,92,94,49,80,60,79,48,100,62,78,71,56,88,88,34,32,56,36,36,39,39,42,44,84,54,45,57,48,32,29,19,25,51,77,57,95,75,61,76,73,57,57,56,89,37,56,35,35,33,38,41,29,56,32,54,67,58,40,52,52,52,50,48,48,43,46,76,70,61,26,43,80,74,35,74,75,38,76,40,79,88,65,36,32,34,26,29,35,33,39,85,73,32,47,41,38,34,40,35,20,100